Protein AF-A0A5C1PZ30-F1 (afdb_monomer)

Solvent-accessible surface area (backbone atoms only — not comparable to full-atom values): 11855 Å² total; per-residue (Å²): 129,77,49,37,36,38,40,33,43,52,90,61,61,60,51,83,56,42,56,66,44,62,78,68,74,43,37,36,39,36,39,36,55,48,88,58,87,77,77,60,66,62,48,50,66,40,42,57,82,41,48,92,37,37,46,80,45,73,46,84,64,89,54,101,58,46,67,59,52,53,52,53,50,51,50,53,56,46,42,73,76,37,70,68,29,38,40,35,37,30,41,81,65,69,83,50,53,66,55,36,53,57,34,45,77,68,66,34,48,53,47,75,29,69,38,69,86,68,39,70,89,72,45,74,82,72,80,79,82,71,87,82,86,87,84,84,86,85,90,83,86,86,85,85,79,87,78,79,81,82,77,82,75,79,78,69,68,39,81,46,64,40,90,88,77,66,51,74,42,81,42,55,65,79,65,42,79,46,7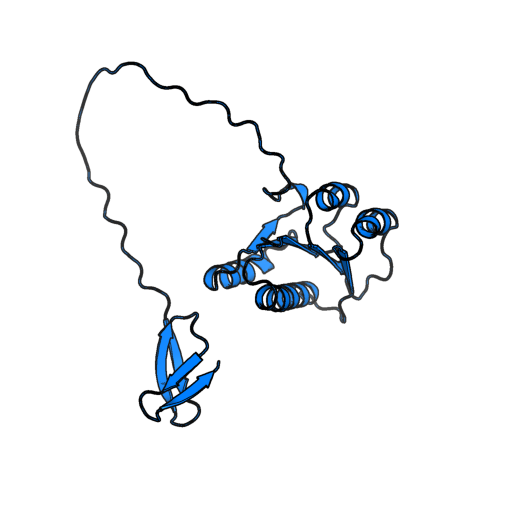1,37,87,87,77,69,46,75,51,75,110

Secondary structure (DSSP, 8-state):
---EEEEEEGGG--GGGTHHHHTTT-EEEEEEPTT-----HHHHHHHGGGGGGEEEEEPPS--TTHHHHHHHHHHHHHHHH-TT-EEEEE-S-GGGHHHHHHHHHTT-EEEEESSGGG-TTTS----------------------PPPPP--PPPPEEEEE-TTT--EEEEETT--EEE-TTT--EEE-

InterPro domains:
  IPR041494 PIN-like domain [PF18475] (4-112)

Mean predicted aligned error: 16.16 Å

Nearest PDB structures (foldseek):
  2yhu-assembly1_B  TM=5.534E-01  e=7.033E-03  Trypanosoma brucei
  5jdc-assembly1_C  TM=5.582E-01  e=2.736E-02  Trypanosoma brucei brucei
  2qq5-assembly1_A  TM=4.453E-01  e=1.259E-02  Homo sapiens
  1xvu-assembly1_A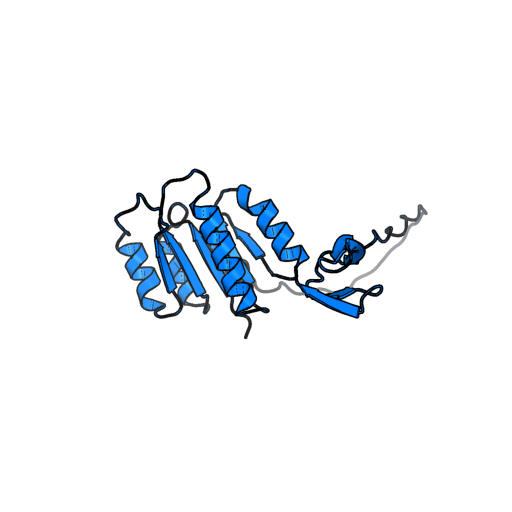  TM=4.884E-01  e=3.544E-02  Escherichia coli
  1ae1-assembly1_A  TM=5.272E-01  e=1.211E-01  Datura stramonium

Structure (mmCIF, N/CA/C/O backbone):
data_AF-A0A5C1PZ30-F1
#
_entry.id   AF-A0A5C1PZ30-F1
#
loop_
_atom_site.group_PDB
_atom_site.id
_atom_site.type_symbol
_atom_site.label_atom_id
_atom_site.label_alt_id
_atom_site.label_comp_id
_atom_site.label_asym_id
_atom_site.label_entity_id
_atom_site.label_seq_id
_atom_site.pdbx_PDB_ins_code
_atom_site.Cartn_x
_atom_site.Cartn_y
_atom_site.Cartn_z
_atom_site.occupancy
_atom_site.B_iso_or_equiv
_atom_site.auth_seq_id
_atom_site.auth_comp_id
_atom_site.auth_asym_id
_atom_site.auth_atom_id
_atom_site.pdbx_PDB_model_num
ATOM 1 N N . MET A 1 1 ? -13.846 -11.401 -9.654 1.00 44.88 1 MET A N 1
ATOM 2 C CA . MET A 1 1 ? -14.198 -10.335 -8.693 1.00 44.88 1 MET A CA 1
ATOM 3 C C . MET A 1 1 ? -13.055 -9.336 -8.701 1.00 44.88 1 MET A C 1
ATOM 5 O O . MET A 1 1 ? -11.913 -9.773 -8.659 1.00 44.88 1 MET A O 1
ATOM 9 N N . THR A 1 2 ? -13.332 -8.042 -8.838 1.00 53.44 2 THR A N 1
ATOM 10 C CA . THR A 1 2 ? -12.292 -7.003 -8.804 1.00 53.44 2 THR A CA 1
ATOM 11 C C . THR A 1 2 ? -11.901 -6.772 -7.349 1.00 53.44 2 THR A C 1
ATOM 13 O O . THR A 1 2 ? -12.653 -6.146 -6.607 1.00 53.44 2 THR A O 1
ATOM 16 N N . SER A 1 3 ? -10.780 -7.347 -6.919 1.00 79.00 3 SER A N 1
ATOM 17 C CA . SER A 1 3 ? -10.256 -7.150 -5.566 1.00 79.00 3 SER A CA 1
ATOM 18 C C . SER A 1 3 ? -9.545 -5.804 -5.505 1.00 79.00 3 SER A C 1
ATOM 20 O O . SER A 1 3 ? -8.574 -5.588 -6.225 1.00 79.00 3 SER A O 1
ATOM 22 N N . ASN A 1 4 ? -10.027 -4.886 -4.676 1.00 88.06 4 ASN A N 1
ATOM 23 C CA . ASN A 1 4 ? -9.356 -3.609 -4.472 1.00 88.06 4 ASN A CA 1
ATOM 24 C C . ASN A 1 4 ? -8.507 -3.691 -3.203 1.00 88.06 4 ASN A C 1
ATOM 26 O O . ASN A 1 4 ? -9.015 -4.052 -2.139 1.00 88.06 4 ASN A O 1
ATOM 30 N N . PHE A 1 5 ? -7.226 -3.350 -3.319 1.00 90.50 5 PHE A N 1
ATOM 31 C CA . PHE A 1 5 ? -6.284 -3.343 -2.209 1.00 90.50 5 PHE A CA 1
ATOM 32 C C . PHE A 1 5 ? -5.859 -1.921 -1.877 1.00 90.50 5 PHE A C 1
ATOM 34 O O . PHE A 1 5 ? -5.442 -1.163 -2.753 1.00 90.50 5 PHE A O 1
ATOM 41 N N . ILE A 1 6 ? -5.924 -1.576 -0.599 1.00 90.25 6 ILE A N 1
ATOM 42 C CA . ILE A 1 6 ? -5.458 -0.306 -0.065 1.00 90.25 6 ILE A CA 1
ATOM 43 C C . ILE A 1 6 ? -4.189 -0.586 0.736 1.00 90.25 6 ILE A C 1
ATOM 45 O O . ILE A 1 6 ? -4.216 -1.300 1.737 1.00 90.25 6 ILE A O 1
ATOM 49 N N . LEU A 1 7 ? -3.073 -0.036 0.268 1.00 91.69 7 LEU A N 1
ATOM 50 C CA . LEU A 1 7 ? -1.771 -0.120 0.913 1.00 91.69 7 LEU A CA 1
ATOM 51 C C . LEU A 1 7 ? -1.495 1.203 1.597 1.00 91.69 7 LEU A C 1
ATOM 53 O O . LEU A 1 7 ? -1.554 2.264 0.976 1.00 91.69 7 LEU A O 1
ATOM 57 N N . VAL A 1 8 ? -1.229 1.131 2.888 1.00 88.25 8 VAL A N 1
ATOM 58 C CA . VAL A 1 8 ? -1.336 2.292 3.748 1.00 88.25 8 VAL A CA 1
ATOM 59 C C . VAL A 1 8 ? -0.063 2.471 4.551 1.00 88.25 8 VAL A C 1
ATOM 61 O O . VAL A 1 8 ? 0.330 1.574 5.294 1.00 88.25 8 VAL A O 1
ATOM 64 N N . ASP A 1 9 ? 0.551 3.645 4.432 1.00 87.12 9 ASP A N 1
ATOM 65 C CA . ASP A 1 9 ? 1.597 4.071 5.354 1.00 87.12 9 ASP A CA 1
ATOM 66 C C . ASP A 1 9 ? 0.962 4.467 6.689 1.00 87.12 9 ASP A C 1
ATOM 68 O O . ASP A 1 9 ? 0.155 5.398 6.733 1.00 87.12 9 ASP A O 1
ATOM 72 N N . PHE A 1 10 ? 1.317 3.758 7.764 1.00 81.38 10 PHE A N 1
ATOM 73 C CA . PHE A 1 10 ? 0.784 3.976 9.106 1.00 81.38 10 PHE A CA 1
ATOM 74 C C . PHE A 1 10 ? 0.893 5.437 9.578 1.00 81.38 10 PHE A C 1
ATOM 76 O O . PHE A 1 10 ? -0.036 5.926 10.220 1.00 81.38 10 PHE A O 1
ATOM 83 N N . GLU A 1 11 ? 1.962 6.154 9.218 1.00 74.31 11 GLU A N 1
ATOM 84 C CA . GLU A 1 11 ? 2.165 7.561 9.611 1.00 74.31 11 GLU A CA 1
ATOM 85 C C . GLU A 1 11 ? 1.136 8.510 8.979 1.00 74.31 11 GLU A C 1
ATOM 87 O O . GLU A 1 11 ? 0.872 9.602 9.485 1.00 74.31 11 GLU A O 1
ATOM 92 N N . ASN A 1 12 ? 0.527 8.104 7.865 1.00 69.19 12 ASN A N 1
ATOM 93 C CA . ASN A 1 12 ? -0.351 8.958 7.080 1.00 69.19 12 ASN A CA 1
ATOM 94 C C . ASN A 1 12 ? -1.847 8.627 7.261 1.00 69.19 12 ASN A C 1
ATOM 96 O O . ASN A 1 12 ? -2.684 9.115 6.498 1.00 69.19 12 ASN A O 1
ATOM 100 N N . VAL A 1 13 ? -2.207 7.824 8.272 1.00 69.44 13 VAL A N 1
ATOM 101 C CA . VAL A 1 13 ? -3.593 7.384 8.529 1.00 69.44 13 VAL A CA 1
ATOM 102 C C . VAL A 1 13 ? -4.195 8.048 9.743 1.00 69.44 13 VAL A C 1
ATOM 104 O O . VAL A 1 13 ? -3.622 8.040 10.829 1.00 69.44 13 VAL A O 1
ATOM 107 N N . GLN A 1 14 ? -5.43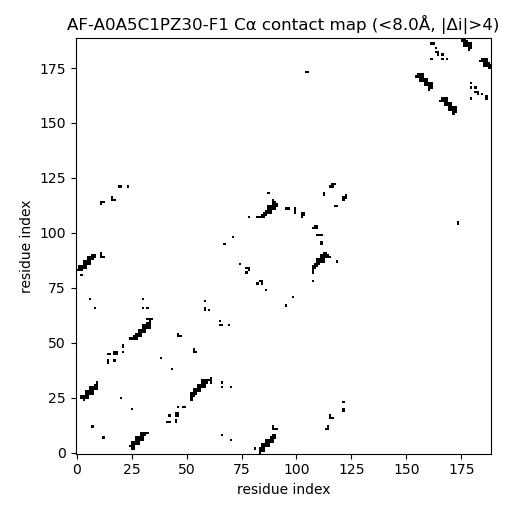6 8.500 9.587 1.00 68.62 14 GLN A N 1
ATOM 108 C CA . GLN A 1 14 ? -6.291 8.843 10.714 1.00 68.62 14 GLN A CA 1
ATOM 109 C C . GLN A 1 14 ? -7.303 7.714 10.981 1.00 68.62 14 GLN A C 1
ATOM 111 O O . GLN A 1 14 ? -7.925 7.230 10.030 1.00 68.62 14 GLN A O 1
ATOM 116 N N . PRO A 1 15 ? -7.523 7.311 12.248 1.00 65.00 15 PRO A N 1
ATOM 117 C CA . PRO A 1 15 ? -8.390 6.179 12.592 1.00 65.00 15 PRO A CA 1
ATOM 118 C C . PRO A 1 15 ? -9.821 6.280 12.043 1.00 65.00 15 PRO A C 1
ATOM 120 O O . PRO A 1 15 ? -10.373 5.291 11.566 1.00 65.00 15 PRO A O 1
ATOM 123 N N . GLY A 1 16 ? -10.401 7.486 12.020 1.00 63.78 16 GLY A N 1
ATOM 124 C CA . GLY A 1 16 ? -11.769 7.712 11.537 1.00 63.78 16 GLY A CA 1
ATOM 125 C C . GLY A 1 16 ? -11.990 7.394 10.052 1.00 63.78 16 GLY A C 1
ATOM 126 O O . GLY A 1 16 ? -13.128 7.228 9.625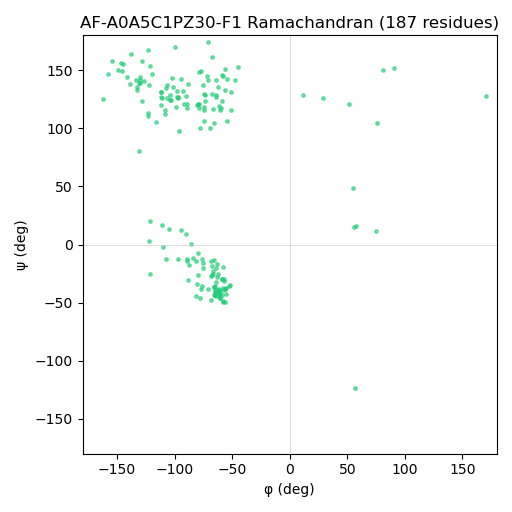 1.00 63.78 16 GLY A O 1
ATOM 127 N N . MET A 1 17 ? -10.923 7.273 9.258 1.00 65.69 17 MET A N 1
ATOM 128 C CA . MET A 1 17 ? -11.015 7.033 7.814 1.00 65.69 17 MET A CA 1
ATOM 129 C C . MET A 1 17 ? -11.105 5.547 7.444 1.00 65.69 17 MET A C 1
ATOM 131 O O . MET A 1 17 ? -11.532 5.220 6.339 1.00 65.69 17 MET A O 1
ATOM 135 N N . LEU A 1 18 ? -10.734 4.641 8.354 1.00 69.06 18 LEU A N 1
ATOM 136 C CA . LEU A 1 18 ? -10.756 3.196 8.103 1.00 69.06 18 LEU A CA 1
ATOM 137 C C . LEU A 1 18 ? -12.153 2.586 8.233 1.00 69.06 18 LEU A C 1
ATOM 139 O O . LEU A 1 18 ? -12.458 1.612 7.548 1.00 69.06 18 LEU A O 1
ATOM 143 N N . ALA A 1 19 ? -13.034 3.200 9.027 1.00 67.38 19 ALA A N 1
ATOM 144 C CA . ALA A 1 19 ? -14.422 2.761 9.170 1.00 67.38 19 ALA A CA 1
ATOM 145 C C . ALA A 1 19 ? -15.174 2.744 7.824 1.00 67.38 19 ALA A C 1
ATOM 147 O O . ALA A 1 19 ? -15.943 1.823 7.549 1.00 67.38 19 ALA A O 1
ATOM 148 N N . SER A 1 20 ? -14.902 3.718 6.949 1.00 67.81 20 SER A N 1
ATOM 149 C CA . SER A 1 20 ? -15.496 3.798 5.607 1.00 67.81 20 SER A CA 1
ATOM 150 C C . SER A 1 20 ? -15.013 2.685 4.672 1.00 67.81 20 SER A C 1
ATOM 152 O O . SER A 1 20 ? -15.724 2.295 3.750 1.00 67.81 20 SER A O 1
ATOM 154 N N . VAL A 1 21 ? -13.811 2.154 4.905 1.00 70.06 21 VAL A N 1
ATOM 155 C CA . VAL A 1 21 ? -13.195 1.114 4.070 1.00 70.06 21 VAL A CA 1
ATOM 156 C C . VAL A 1 21 ? -13.799 -0.258 4.347 1.00 70.06 21 VAL A C 1
ATOM 158 O O . VAL A 1 21 ? -14.046 -1.025 3.413 1.00 70.06 21 VAL A O 1
ATOM 161 N N . ALA A 1 22 ? -14.096 -0.542 5.618 1.00 64.31 22 ALA A N 1
ATOM 162 C CA . ALA A 1 22 ? -14.687 -1.805 6.051 1.00 64.31 22 ALA A CA 1
ATOM 163 C C . ALA A 1 22 ? -16.023 -2.108 5.343 1.00 64.31 22 ALA A C 1
ATOM 165 O O . ALA A 1 22 ? -16.341 -3.262 5.068 1.00 64.31 22 ALA A O 1
ATOM 166 N N . GLN A 1 23 ? -16.791 -1.075 4.984 1.00 61.56 23 GLN A N 1
ATOM 167 C CA . GLN A 1 23 ? -18.100 -1.233 4.343 1.00 61.56 23 GLN A CA 1
ATOM 168 C C . GLN A 1 23 ? -18.024 -1.633 2.862 1.00 61.56 23 GLN A C 1
ATOM 170 O O . GLN A 1 23 ? -18.995 -2.158 2.319 1.00 61.56 23 GLN A O 1
ATOM 175 N N . ALA A 1 24 ? -16.888 -1.412 2.198 1.00 63.09 24 ALA A N 1
ATOM 176 C CA . ALA A 1 24 ? -16.791 -1.513 0.745 1.00 63.09 24 ALA A CA 1
ATOM 177 C C . ALA A 1 24 ? -15.948 -2.704 0.236 1.00 63.09 24 ALA A C 1
ATOM 179 O O . ALA A 1 24 ? -15.605 -2.752 -0.944 1.00 63.09 24 ALA A O 1
ATOM 180 N N . LYS A 1 25 ? -15.683 -3.703 1.098 1.00 70.88 25 LYS A N 1
ATOM 181 C CA . LYS A 1 25 ? -14.974 -4.962 0.766 1.00 70.88 25 LYS A CA 1
ATOM 182 C C . LYS A 1 25 ? -13.596 -4.739 0.123 1.00 70.88 25 LYS A C 1
ATOM 184 O O . LYS A 1 25 ? -13.272 -5.318 -0.915 1.00 70.88 25 LYS A O 1
ATOM 189 N N . PHE A 1 26 ? -12.793 -3.878 0.737 1.00 82.19 26 PHE A N 1
ATOM 190 C CA . PHE A 1 26 ? -11.400 -3.655 0.356 1.00 82.19 26 PHE A CA 1
ATOM 191 C C . PHE A 1 26 ? -10.463 -4.519 1.197 1.00 82.19 26 PHE A C 1
ATOM 193 O O . PHE A 1 26 ? -10.662 -4.640 2.403 1.00 82.19 26 PHE A O 1
ATOM 200 N N . GLY A 1 27 ? -9.402 -5.034 0.574 1.00 87.50 27 GLY A N 1
ATOM 201 C CA . GLY A 1 27 ? -8.262 -5.582 1.303 1.00 87.50 27 GLY A CA 1
ATOM 202 C C . GLY A 1 27 ? -7.363 -4.446 1.789 1.00 87.50 27 GLY A C 1
ATOM 203 O O . GLY A 1 27 ? -6.867 -3.676 0.971 1.00 87.50 27 GLY A O 1
ATOM 204 N N . VAL A 1 28 ? -7.136 -4.314 3.091 1.00 88.69 28 VAL A N 1
ATOM 205 C CA . VAL A 1 28 ? -6.338 -3.235 3.685 1.00 88.69 28 VAL A CA 1
ATOM 206 C C . VAL A 1 28 ? -5.053 -3.790 4.267 1.00 88.69 28 VAL A C 1
ATOM 208 O O . VAL A 1 28 ? -5.064 -4.699 5.092 1.00 88.69 28 VAL A O 1
ATOM 211 N N . ILE A 1 29 ? -3.930 -3.210 3.865 1.00 91.12 29 ILE A N 1
ATOM 212 C CA . ILE A 1 29 ? -2.617 -3.573 4.384 1.00 91.12 29 ILE A CA 1
ATOM 213 C C . ILE A 1 29 ? -1.976 -2.318 4.950 1.00 91.12 29 ILE A C 1
ATOM 215 O O . ILE A 1 29 ? -1.656 -1.385 4.212 1.00 91.12 29 ILE A O 1
ATOM 219 N N . VAL A 1 30 ? -1.799 -2.302 6.269 1.00 90.38 30 VAL A N 1
ATOM 220 C CA . VAL A 1 30 ? -1.170 -1.195 6.988 1.00 90.38 30 VAL A CA 1
ATOM 221 C C . VAL A 1 30 ? 0.286 -1.535 7.263 1.00 90.38 30 VAL A C 1
ATOM 223 O O . VAL A 1 30 ? 0.591 -2.496 7.973 1.00 90.38 30 VAL A O 1
ATOM 226 N N . PHE A 1 31 ? 1.186 -0.730 6.707 1.00 91.31 31 PHE A N 1
ATOM 227 C CA . PHE A 1 31 ? 2.626 -0.868 6.869 1.00 91.31 31 PHE A CA 1
ATOM 228 C C . PHE A 1 31 ? 3.084 -0.089 8.092 1.00 91.31 31 PHE A C 1
ATOM 230 O O . PHE A 1 31 ? 2.952 1.129 8.150 1.00 91.31 31 PHE A O 1
ATOM 237 N N . VAL A 1 32 ? 3.632 -0.803 9.071 1.00 89.56 32 VAL A N 1
ATOM 238 C CA . VAL A 1 32 ? 4.105 -0.249 10.341 1.00 89.56 32 VAL A CA 1
ATOM 239 C C . VAL A 1 32 ? 5.628 -0.179 10.308 1.00 89.56 32 VAL A C 1
ATOM 241 O O . VAL A 1 32 ? 6.288 -1.197 10.089 1.00 89.56 32 VAL A O 1
ATOM 244 N N . GLY A 1 33 ? 6.188 1.012 10.536 1.00 87.50 33 GLY A N 1
ATOM 245 C CA . GLY A 1 33 ? 7.635 1.244 10.560 1.00 87.50 33 GLY A CA 1
ATOM 246 C C . GLY A 1 33 ? 8.376 0.359 11.573 1.00 87.50 33 GLY A C 1
ATOM 247 O O . GLY A 1 33 ? 7.828 -0.007 12.614 1.00 87.50 33 GLY A O 1
ATOM 248 N N . ALA A 1 34 ? 9.647 0.036 11.315 1.00 85.56 34 ALA A N 1
ATOM 249 C CA . ALA A 1 34 ? 10.419 -0.858 12.188 1.00 85.56 34 ALA A CA 1
ATOM 250 C C . ALA A 1 34 ? 10.589 -0.295 13.613 1.00 85.56 34 ALA A C 1
ATOM 252 O O . ALA A 1 34 ? 10.444 -1.033 14.594 1.00 85.56 34 ALA A O 1
ATOM 253 N N . SER A 1 35 ? 10.816 1.019 13.723 1.00 82.75 35 SER A N 1
ATOM 254 C CA . SER A 1 35 ? 10.876 1.752 14.998 1.00 82.75 35 SER A CA 1
ATOM 255 C C . SER A 1 35 ? 9.535 1.825 15.731 1.00 82.75 35 SER A C 1
ATOM 257 O O . SER A 1 35 ? 9.511 2.067 16.938 1.00 82.75 35 SER A O 1
ATOM 259 N N . GLN A 1 36 ? 8.416 1.596 15.038 1.00 82.44 36 GLN A N 1
ATOM 260 C CA . GLN A 1 36 ? 7.098 1.691 15.642 1.00 82.44 36 GLN A CA 1
ATOM 261 C C . GLN A 1 36 ? 6.783 0.414 16.429 1.00 82.44 36 GLN A C 1
ATOM 263 O O . GLN A 1 36 ? 6.773 -0.712 15.919 1.00 82.44 36 GLN A O 1
ATOM 268 N N . THR A 1 37 ? 6.556 0.589 17.728 1.00 81.62 37 THR A N 1
ATOM 269 C CA . THR A 1 37 ? 6.310 -0.509 18.679 1.00 81.62 37 THR A CA 1
ATOM 270 C C . THR A 1 37 ? 4.861 -0.587 19.137 1.00 81.62 37 THR A C 1
ATOM 272 O O . THR A 1 37 ? 4.468 -1.587 19.733 1.00 81.62 37 THR A O 1
ATOM 275 N N . LYS A 1 38 ? 4.061 0.447 18.860 1.00 84.75 38 LYS A N 1
ATOM 276 C CA . LYS A 1 38 ? 2.682 0.571 19.332 1.00 84.75 38 LYS A CA 1
ATOM 277 C C . LYS A 1 38 ? 1.753 0.934 18.183 1.00 84.75 38 LYS A C 1
ATOM 279 O O . LYS A 1 38 ? 2.071 1.792 17.364 1.00 84.75 38 LYS A O 1
ATOM 284 N N . VAL A 1 39 ? 0.581 0.314 18.177 1.00 85.12 39 VAL A N 1
ATOM 285 C CA . VAL A 1 39 ? -0.541 0.678 17.313 1.00 85.12 39 VAL A CA 1
ATOM 286 C C . VAL A 1 39 ? -1.626 1.271 18.219 1.00 85.12 39 VAL A C 1
ATOM 288 O O . VAL A 1 39 ? -1.968 0.639 19.220 1.00 85.12 39 VAL A O 1
ATOM 291 N N . PRO A 1 40 ? -2.136 2.485 17.940 1.00 84.94 40 PRO A N 1
ATOM 292 C CA . PRO A 1 40 ? -3.231 3.082 18.689 1.00 84.94 40 PRO A CA 1
ATOM 293 C C . PRO A 1 40 ? -4.447 2.162 18.726 1.00 84.94 40 PRO A C 1
ATOM 295 O O . PRO A 1 40 ? -4.780 1.529 17.724 1.00 84.94 40 PRO A O 1
ATOM 298 N N . PHE A 1 41 ? -5.141 2.135 19.862 1.00 84.06 41 PHE A N 1
ATOM 299 C CA . PHE A 1 41 ? -6.338 1.313 20.029 1.00 84.06 41 PHE A CA 1
ATOM 300 C C . PHE A 1 41 ? -7.393 1.605 18.956 1.00 84.06 41 PHE A C 1
ATOM 302 O O . PHE A 1 41 ? -7.915 0.674 18.362 1.00 84.06 41 PHE A O 1
ATOM 309 N N . GLU A 1 42 ? -7.622 2.879 18.630 1.00 82.38 42 GLU A N 1
ATOM 310 C CA . GLU A 1 42 ? -8.569 3.299 17.586 1.00 82.38 42 GLU A CA 1
ATOM 311 C C . GLU A 1 42 ? -8.275 2.661 16.216 1.00 82.38 42 GLU A C 1
ATOM 313 O O . GLU A 1 42 ? -9.182 2.261 15.493 1.00 82.38 42 GLU A O 1
ATOM 318 N N . MET A 1 43 ? -6.992 2.512 15.870 1.00 81.75 43 MET A N 1
ATOM 319 C CA . MET A 1 43 ? -6.553 1.863 14.631 1.00 81.75 43 MET A CA 1
ATOM 320 C C . MET A 1 43 ? -6.864 0.362 14.660 1.00 81.75 43 MET A C 1
ATOM 322 O O . MET A 1 43 ? -7.440 -0.187 13.721 1.00 81.75 43 MET A O 1
ATOM 326 N N . ALA A 1 44 ? -6.520 -0.294 15.772 1.00 84.56 44 ALA A N 1
ATOM 327 C CA . ALA A 1 44 ? -6.813 -1.706 15.992 1.00 84.56 44 ALA A CA 1
ATOM 328 C C . ALA A 1 44 ? -8.320 -1.979 15.957 1.00 84.56 44 ALA A C 1
ATOM 330 O O . ALA A 1 44 ? -8.753 -2.879 15.242 1.00 84.56 44 ALA A O 1
ATOM 331 N N . ALA A 1 45 ? -9.112 -1.157 16.643 1.00 84.88 45 ALA A N 1
ATOM 332 C CA . ALA A 1 45 ? -10.562 -1.254 16.699 1.00 84.88 45 ALA A CA 1
ATOM 333 C C . ALA A 1 45 ? -11.225 -1.035 15.329 1.00 84.88 45 ALA A C 1
ATOM 335 O O . ALA A 1 45 ? -12.246 -1.658 15.052 1.00 84.88 45 ALA A O 1
ATOM 336 N N . ALA A 1 46 ? -10.645 -0.204 14.455 1.00 81.25 46 ALA A N 1
ATOM 337 C CA . ALA A 1 46 ? -11.160 0.010 13.104 1.00 81.25 46 ALA A CA 1
ATOM 338 C C . ALA A 1 46 ? -10.846 -1.152 12.141 1.00 81.25 46 ALA A C 1
ATOM 340 O O . ALA A 1 46 ? -11.670 -1.477 11.288 1.00 81.25 46 ALA A O 1
ATOM 341 N N . LEU A 1 47 ? -9.674 -1.786 12.269 1.00 82.94 47 LEU A N 1
ATOM 342 C CA . LEU A 1 47 ? -9.230 -2.868 11.373 1.00 82.94 47 LEU A CA 1
ATOM 343 C C . LEU A 1 47 ? -9.680 -4.259 11.829 1.00 82.94 47 LEU A C 1
ATOM 345 O O . LEU A 1 47 ? -9.921 -5.126 10.995 1.00 82.94 47 LEU A O 1
ATOM 349 N N . GLN A 1 48 ? -9.832 -4.487 13.134 1.00 85.56 48 GLN A N 1
ATOM 350 C CA . GLN A 1 48 ? -10.215 -5.790 13.684 1.00 85.56 48 GLN A CA 1
ATOM 351 C C . GLN A 1 48 ? -11.559 -6.329 13.143 1.00 85.56 48 GLN A C 1
ATOM 353 O O . GLN A 1 48 ? -11.616 -7.523 12.837 1.00 85.56 48 GLN A O 1
ATOM 358 N N . PRO A 1 49 ? -12.616 -5.512 12.938 1.00 83.62 49 PRO A N 1
ATOM 359 C CA . PRO A 1 49 ? -13.868 -5.969 12.333 1.00 83.62 49 PRO A CA 1
ATOM 360 C C . PRO A 1 49 ? -13.732 -6.442 10.880 1.00 83.62 49 PRO A C 1
ATOM 362 O O . PRO A 1 49 ? -14.593 -7.176 10.406 1.00 83.62 49 PRO A O 1
ATOM 365 N N . MET A 1 50 ? -12.671 -6.039 10.170 1.00 79.81 50 MET A N 1
ATOM 366 C CA . MET A 1 50 ? -12.424 -6.445 8.781 1.00 79.81 50 MET A CA 1
ATOM 367 C C . MET A 1 50 ? -11.885 -7.880 8.667 1.00 79.81 50 MET A C 1
ATOM 369 O O . MET A 1 50 ? -11.854 -8.445 7.576 1.00 79.81 50 MET A O 1
ATOM 373 N N . GLY A 1 51 ? -11.472 -8.497 9.779 1.00 83.81 51 GLY A N 1
ATOM 374 C CA . GLY A 1 51 ? -11.036 -9.891 9.807 1.00 83.81 51 GLY A CA 1
ATOM 375 C C . GLY A 1 51 ? -9.893 -10.172 8.829 1.00 83.81 51 GLY A C 1
ATOM 376 O O . GLY A 1 51 ? -8.845 -9.537 8.891 1.00 83.81 51 GLY A O 1
ATOM 377 N N . SER A 1 52 ? -10.093 -11.130 7.920 1.00 83.19 52 SER A N 1
ATOM 378 C CA . SER A 1 52 ? -9.093 -11.529 6.917 1.00 83.19 52 SER A CA 1
ATOM 379 C C . SER A 1 52 ? -8.817 -10.475 5.845 1.00 83.19 52 SER A C 1
ATOM 381 O O . SER A 1 52 ? -7.830 -10.598 5.121 1.00 83.19 52 SER A O 1
ATOM 383 N N . ASP A 1 53 ? -9.673 -9.460 5.735 1.00 83.81 53 ASP A N 1
ATOM 384 C CA . ASP A 1 53 ? -9.534 -8.393 4.747 1.00 83.81 53 ASP A CA 1
ATOM 385 C C . ASP A 1 53 ? -8.624 -7.261 5.248 1.00 83.81 53 ASP A C 1
ATOM 387 O O . ASP A 1 53 ? -8.386 -6.304 4.519 1.00 83.81 53 ASP A O 1
ATOM 391 N N . ALA A 1 54 ? -8.077 -7.358 6.464 1.00 87.19 54 ALA A N 1
ATOM 392 C CA . ALA A 1 54 ? -7.125 -6.399 7.011 1.00 87.19 54 ALA A CA 1
ATOM 393 C C . ALA A 1 54 ? -5.872 -7.078 7.577 1.00 87.19 54 ALA A C 1
ATOM 395 O O . ALA A 1 54 ? -5.949 -8.088 8.273 1.00 87.19 54 ALA A O 1
ATOM 396 N N . ALA A 1 55 ? -4.705 -6.481 7.333 1.00 88.56 55 ALA A N 1
ATOM 397 C CA . ALA A 1 55 ? -3.438 -6.958 7.874 1.00 88.56 55 ALA A CA 1
ATOM 398 C C . ALA A 1 55 ? -2.516 -5.812 8.303 1.00 88.56 55 ALA A C 1
ATOM 400 O O . ALA A 1 55 ? -2.415 -4.781 7.635 1.00 88.56 55 ALA A O 1
ATOM 401 N N . TYR A 1 56 ? -1.782 -6.043 9.392 1.00 89.94 56 TYR A N 1
ATOM 402 C CA . TYR A 1 56 ? -0.633 -5.230 9.776 1.00 89.94 56 TYR A CA 1
ATOM 403 C C . TYR A 1 56 ? 0.648 -5.895 9.293 1.00 89.94 56 TYR A C 1
ATOM 405 O O . TYR A 1 56 ? 0.914 -7.055 9.610 1.00 89.94 56 TYR A O 1
ATOM 413 N N . VAL A 1 57 ? 1.468 -5.142 8.572 1.00 90.56 57 VAL A N 1
ATOM 414 C CA . VAL A 1 57 ? 2.783 -5.585 8.117 1.00 90.56 57 VAL A CA 1
ATOM 415 C C . VAL A 1 57 ? 3.824 -4.702 8.777 1.00 90.56 57 VAL A C 1
ATOM 417 O O . VAL A 1 57 ? 4.005 -3.545 8.404 1.00 90.56 57 VAL A O 1
ATOM 420 N N . LYS A 1 58 ? 4.517 -5.245 9.779 1.00 89.88 58 LYS A N 1
ATOM 421 C CA . LYS A 1 58 ? 5.663 -4.563 10.376 1.00 89.88 58 LYS A CA 1
ATOM 422 C C . LYS A 1 58 ? 6.884 -4.756 9.484 1.00 89.88 58 LYS A C 1
ATOM 424 O O . LYS A 1 58 ? 7.289 -5.889 9.236 1.00 89.88 58 LYS A O 1
ATOM 429 N N . ILE A 1 59 ? 7.466 -3.658 9.015 1.00 89.50 59 ILE A N 1
ATOM 430 C CA . ILE A 1 59 ? 8.677 -3.710 8.193 1.00 89.50 59 ILE A CA 1
ATOM 431 C C . ILE A 1 59 ? 9.905 -3.969 9.071 1.00 89.50 59 ILE A C 1
ATOM 433 O O . ILE A 1 59 ? 9.958 -3.559 10.234 1.00 89.50 59 ILE A O 1
ATOM 437 N N . SER A 1 60 ? 10.908 -4.640 8.508 1.00 82.88 60 SER A N 1
ATOM 438 C CA . SER A 1 60 ? 12.208 -4.837 9.151 1.00 82.88 60 SER A CA 1
ATOM 439 C C . SER A 1 60 ? 13.219 -3.807 8.649 1.00 82.88 60 SER A C 1
ATOM 441 O O . SER A 1 60 ? 13.388 -3.648 7.441 1.00 82.88 60 SER A O 1
ATOM 443 N N . GLY A 1 61 ? 13.933 -3.164 9.573 1.00 80.69 61 GLY A N 1
ATOM 444 C CA . GLY A 1 61 ? 14.993 -2.204 9.260 1.00 80.69 61 GLY A CA 1
ATOM 445 C C . GLY A 1 61 ? 14.515 -0.756 9.131 1.00 80.69 61 GLY A C 1
ATOM 446 O O . GLY A 1 61 ? 13.372 -0.472 8.783 1.00 80.69 61 GLY A O 1
ATOM 447 N N . ASN A 1 62 ? 15.429 0.167 9.431 1.00 75.75 62 ASN A N 1
ATOM 448 C CA . ASN A 1 62 ? 15.215 1.605 9.325 1.00 75.75 62 ASN A CA 1
ATOM 449 C C . ASN A 1 62 ? 16.018 2.128 8.135 1.00 75.75 62 ASN A C 1
ATOM 451 O O . ASN A 1 62 ? 17.246 2.120 8.155 1.00 75.75 62 ASN A O 1
ATOM 455 N N . GLY A 1 63 ? 15.324 2.571 7.095 1.00 80.56 63 GLY A N 1
ATOM 456 C CA . GLY A 1 63 ? 15.929 3.171 5.914 1.00 80.56 63 GLY A CA 1
ATOM 457 C C . GLY A 1 63 ? 14.983 4.201 5.322 1.00 80.56 63 GLY A C 1
ATOM 458 O O . GLY A 1 63 ? 13.769 4.049 5.440 1.00 80.56 63 GLY A O 1
ATOM 459 N N . LYS A 1 64 ? 15.542 5.235 4.684 1.00 78.88 64 LYS A N 1
ATOM 460 C CA . LYS A 1 64 ? 14.788 6.393 4.173 1.00 78.88 64 LYS A CA 1
ATOM 461 C C . LYS A 1 64 ? 13.590 6.000 3.292 1.00 78.88 64 LYS A C 1
ATOM 463 O O . LYS A 1 64 ? 12.556 6.636 3.401 1.00 78.88 64 LYS A O 1
ATOM 468 N N . ASN A 1 65 ? 13.727 4.920 2.517 1.00 84.50 65 ASN A N 1
ATOM 469 C CA . ASN A 1 65 ? 12.695 4.406 1.606 1.00 84.50 65 ASN A CA 1
ATOM 470 C C . ASN A 1 65 ? 12.308 2.950 1.938 1.00 84.50 65 ASN A C 1
ATOM 472 O O . ASN A 1 65 ? 11.847 2.199 1.079 1.00 84.50 65 ASN A O 1
ATOM 476 N N . ALA A 1 66 ? 12.586 2.485 3.164 1.00 85.69 66 ALA A N 1
ATOM 477 C CA . ALA A 1 66 ? 12.368 1.083 3.523 1.00 85.69 66 ALA A CA 1
ATOM 478 C C . ALA A 1 66 ? 10.888 0.697 3.389 1.00 85.69 66 ALA A C 1
ATOM 480 O O . ALA A 1 66 ? 10.580 -0.379 2.880 1.00 85.69 66 ALA A O 1
ATOM 481 N N . LEU A 1 67 ? 9.981 1.586 3.798 1.00 87.12 67 LEU A N 1
ATOM 482 C CA . LEU A 1 67 ? 8.539 1.379 3.699 1.00 87.12 67 LEU A CA 1
ATOM 483 C C . LEU A 1 67 ? 8.083 1.291 2.233 1.00 87.12 67 LEU A C 1
ATOM 485 O O . LEU A 1 67 ? 7.353 0.364 1.878 1.00 87.12 67 LEU A O 1
ATOM 489 N N . ASP A 1 68 ? 8.600 2.162 1.367 1.00 88.94 68 ASP A N 1
ATOM 490 C CA . ASP A 1 68 ? 8.252 2.202 -0.057 1.00 88.94 68 ASP A CA 1
ATOM 491 C C . ASP A 1 68 ? 8.604 0.896 -0.772 1.00 88.94 68 ASP A C 1
ATOM 493 O O . ASP A 1 68 ? 7.801 0.366 -1.543 1.00 88.94 68 ASP A O 1
ATOM 497 N N . PHE A 1 69 ? 9.779 0.327 -0.479 1.00 90.56 69 PHE A N 1
ATOM 498 C CA . PHE A 1 69 ? 10.189 -0.957 -1.049 1.00 90.56 69 PHE A CA 1
ATOM 499 C C . PHE A 1 69 ? 9.309 -2.116 -0.578 1.00 90.56 69 PHE A C 1
ATOM 501 O O . PHE A 1 69 ? 8.998 -3.006 -1.371 1.00 90.56 69 PHE A O 1
ATOM 508 N N . HIS A 1 70 ? 8.864 -2.099 0.682 1.00 91.50 70 HIS A N 1
ATOM 509 C CA . HIS A 1 70 ? 7.919 -3.101 1.173 1.00 91.50 70 HIS A CA 1
ATOM 510 C C . HIS A 1 70 ? 6.563 -2.963 0.471 1.00 91.50 70 HIS A C 1
ATOM 512 O O . HIS A 1 70 ? 6.013 -3.969 0.025 1.00 91.50 70 HIS A O 1
ATOM 518 N N . ILE A 1 71 ? 6.052 -1.740 0.299 1.00 91.56 71 ILE A N 1
ATOM 519 C CA . ILE A 1 71 ? 4.820 -1.483 -0.462 1.00 91.56 71 ILE A CA 1
ATOM 520 C C . ILE A 1 71 ? 4.959 -1.998 -1.899 1.00 91.56 71 ILE A C 1
ATOM 522 O O . ILE A 1 71 ? 4.104 -2.753 -2.364 1.00 91.56 71 ILE A O 1
ATOM 526 N N . ALA A 1 72 ? 6.046 -1.653 -2.594 1.00 93.00 72 ALA A N 1
ATOM 527 C CA . ALA A 1 72 ? 6.290 -2.092 -3.966 1.00 93.00 72 ALA A CA 1
ATOM 528 C C . ALA A 1 72 ? 6.335 -3.625 -4.084 1.00 93.00 72 ALA A C 1
ATOM 530 O O . ALA A 1 72 ? 5.709 -4.198 -4.979 1.00 93.00 72 ALA A O 1
ATOM 531 N N . PHE A 1 73 ? 7.018 -4.295 -3.151 1.00 93.75 73 PHE A N 1
ATOM 532 C CA . PHE A 1 73 ? 7.078 -5.755 -3.088 1.00 93.75 73 PHE A CA 1
ATOM 533 C C . PHE A 1 73 ? 5.689 -6.380 -2.910 1.00 93.75 73 PHE A C 1
ATOM 535 O O . PHE A 1 73 ? 5.329 -7.315 -3.629 1.00 93.75 73 PHE A O 1
ATOM 542 N N . TRP A 1 74 ? 4.885 -5.845 -1.988 1.00 93.44 74 TRP A N 1
ATOM 543 C CA . TRP A 1 74 ? 3.533 -6.341 -1.737 1.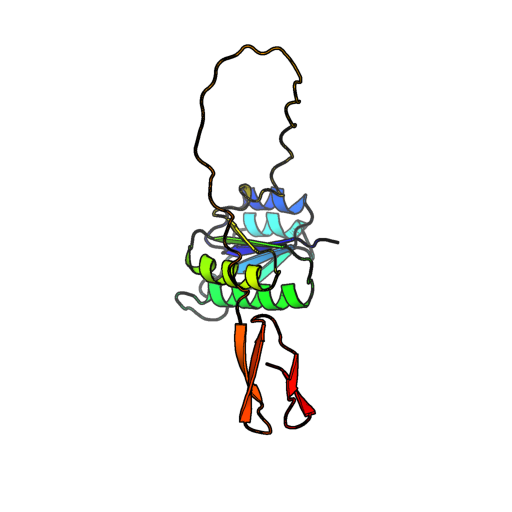00 93.44 74 TRP A CA 1
ATOM 544 C C . TRP A 1 74 ? 2.602 -6.135 -2.928 1.00 93.44 74 TRP A C 1
ATOM 546 O O . TRP A 1 74 ? 1.847 -7.045 -3.263 1.00 93.44 74 TRP A O 1
ATOM 556 N N . ILE A 1 75 ? 2.684 -4.995 -3.620 1.00 93.50 75 ILE A N 1
ATOM 557 C CA . ILE A 1 75 ? 1.929 -4.780 -4.863 1.00 93.50 75 ILE A CA 1
ATOM 558 C C . ILE A 1 75 ? 2.342 -5.808 -5.918 1.00 93.50 75 ILE A C 1
ATOM 560 O O . ILE A 1 75 ? 1.483 -6.417 -6.553 1.00 93.50 75 ILE A O 1
ATOM 564 N N . GLY A 1 76 ? 3.644 -6.056 -6.082 1.00 92.81 76 GLY A N 1
ATOM 565 C CA . GLY A 1 76 ? 4.154 -7.100 -6.973 1.00 92.81 76 GLY A CA 1
ATOM 566 C C . GLY A 1 76 ? 3.581 -8.484 -6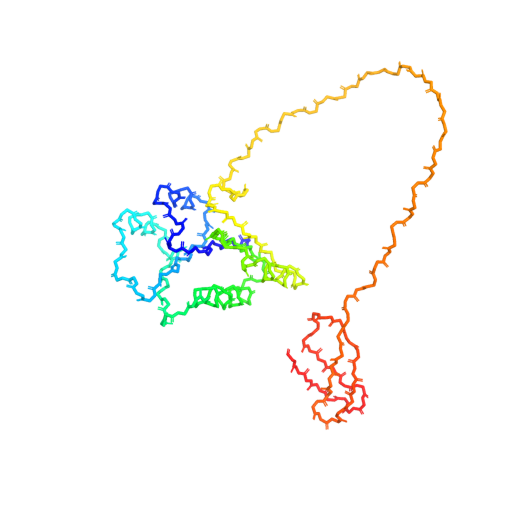.650 1.00 92.81 76 GLY A C 1
ATOM 567 O O . GLY A 1 76 ? 3.039 -9.158 -7.524 1.00 92.81 76 GLY A O 1
ATOM 568 N N . GLN A 1 77 ? 3.614 -8.892 -5.382 1.00 93.75 77 GLN A N 1
ATOM 569 C CA . GLN A 1 77 ? 3.078 -10.186 -4.956 1.00 93.75 77 GLN A CA 1
ATOM 570 C C . GLN A 1 77 ? 1.554 -10.286 -5.144 1.00 93.75 77 GLN A C 1
ATOM 572 O O . GLN A 1 77 ? 1.048 -11.302 -5.626 1.00 93.75 77 GLN A O 1
ATOM 577 N N . LEU A 1 78 ? 0.809 -9.236 -4.788 1.00 91.38 78 LEU A N 1
ATOM 578 C CA . LEU A 1 78 ? -0.646 -9.217 -4.917 1.00 91.38 78 LEU A CA 1
ATOM 579 C C . LEU A 1 78 ? -1.094 -9.145 -6.372 1.00 91.38 78 LEU A C 1
ATOM 581 O O . LEU A 1 78 ? -2.063 -9.806 -6.719 1.00 91.38 78 LEU A O 1
ATOM 585 N N . SER A 1 79 ? -0.399 -8.393 -7.225 1.00 91.62 79 SER A N 1
ATOM 586 C CA . SER A 1 79 ? -0.711 -8.312 -8.659 1.00 91.62 79 SER A CA 1
ATOM 587 C C . SER A 1 79 ? -0.490 -9.646 -9.368 1.00 91.62 79 SER A C 1
ATOM 589 O O . SER A 1 79 ? -1.299 -10.026 -10.210 1.00 91.62 79 SER A O 1
ATOM 591 N N . ALA A 1 80 ? 0.530 -10.413 -8.969 1.00 90.56 80 ALA A N 1
ATOM 592 C CA . ALA A 1 80 ? 0.728 -11.770 -9.471 1.00 90.56 80 ALA A CA 1
ATOM 593 C C . ALA A 1 80 ? -0.401 -12.723 -9.037 1.00 90.56 80 ALA A C 1
ATOM 595 O O . ALA A 1 80 ? -0.812 -13.593 -9.802 1.00 90.56 80 ALA A O 1
ATOM 596 N N . ARG A 1 81 ? -0.922 -12.559 -7.813 1.00 90.00 81 ARG A N 1
ATOM 597 C CA . ARG A 1 81 ? -2.005 -13.398 -7.272 1.00 90.00 81 ARG A CA 1
ATOM 598 C C . ARG A 1 81 ? -3.394 -12.988 -7.763 1.00 90.00 81 ARG A C 1
ATOM 600 O O . ARG A 1 81 ? -4.260 -13.841 -7.939 1.00 90.00 81 ARG A O 1
ATOM 607 N N . TYR A 1 82 ? -3.598 -11.693 -7.977 1.00 88.62 82 TYR A N 1
ATOM 608 C CA . TYR A 1 82 ? -4.856 -11.071 -8.372 1.00 88.62 82 TYR A CA 1
ATOM 609 C C . TYR A 1 82 ? -4.621 -10.135 -9.571 1.00 88.62 82 TYR A C 1
ATOM 611 O O . TYR A 1 82 ? -4.546 -8.918 -9.399 1.00 88.62 82 TYR A O 1
ATOM 619 N N . PRO A 1 83 ? -4.547 -10.670 -10.805 1.00 85.88 83 PRO A N 1
ATOM 620 C CA . PRO A 1 83 ? -4.229 -9.872 -11.995 1.00 85.88 83 PRO A CA 1
ATOM 621 C C . PRO A 1 83 ? -5.245 -8.765 -12.309 1.00 85.88 83 PRO A C 1
ATOM 623 O O . PRO A 1 83 ? -4.907 -7.770 -12.937 1.00 85.88 83 PRO A O 1
ATOM 626 N N . SER A 1 84 ? -6.496 -8.922 -11.865 1.00 86.44 84 SER A N 1
ATOM 627 C CA . SER A 1 84 ? -7.568 -7.935 -12.042 1.00 86.44 84 SER A CA 1
ATOM 628 C C . SER A 1 84 ? -7.725 -6.983 -10.850 1.00 86.44 84 SER A C 1
ATOM 630 O O . SER A 1 84 ? -8.774 -6.353 -10.716 1.00 86.44 84 SER A O 1
ATOM 632 N N . ALA A 1 85 ? -6.762 -6.951 -9.927 1.00 89.50 85 ALA A N 1
ATOM 633 C CA . ALA A 1 85 ? -6.841 -6.104 -8.748 1.00 89.50 85 ALA A CA 1
ATOM 634 C C . ALA A 1 85 ? -6.477 -4.647 -9.050 1.00 89.50 85 ALA A C 1
ATOM 636 O O . ALA A 1 85 ? -5.630 -4.360 -9.898 1.00 89.50 85 ALA A O 1
ATOM 637 N N . ALA A 1 86 ? -7.096 -3.731 -8.306 1.00 90.69 86 ALA A N 1
ATOM 638 C CA . ALA A 1 86 ? -6.694 -2.331 -8.276 1.00 90.69 86 ALA A CA 1
ATOM 639 C C . ALA A 1 86 ? -5.998 -2.014 -6.951 1.00 90.69 86 ALA A C 1
ATOM 641 O O . ALA A 1 86 ? -6.445 -2.432 -5.884 1.00 90.69 86 ALA A O 1
ATOM 642 N N . PHE A 1 87 ? -4.910 -1.259 -7.032 1.00 93.00 87 PHE A N 1
ATOM 643 C CA . PHE A 1 87 ? -4.064 -0.896 -5.906 1.00 93.00 87 PHE A CA 1
ATOM 644 C C . PHE A 1 87 ? -4.179 0.597 -5.610 1.00 93.00 87 PHE A C 1
ATOM 646 O O . PHE A 1 87 ? -4.058 1.448 -6.496 1.00 93.00 87 PHE A O 1
ATOM 653 N N . HIS A 1 88 ? -4.394 0.923 -4.344 1.00 91.69 88 HIS A N 1
ATOM 654 C CA . HIS A 1 88 ? -4.505 2.288 -3.854 1.00 91.69 88 HIS A CA 1
ATOM 655 C C . HIS A 1 88 ? -3.465 2.513 -2.765 1.00 91.69 88 HIS A C 1
ATOM 657 O O . HIS A 1 88 ? -3.563 1.941 -1.686 1.00 91.69 88 HIS A O 1
ATOM 663 N N . ILE A 1 89 ? -2.460 3.333 -3.057 1.00 92.12 89 ILE A N 1
ATOM 664 C CA . ILE A 1 89 ? -1.396 3.681 -2.116 1.00 92.12 89 ILE A CA 1
ATOM 665 C C . ILE A 1 89 ? -1.819 4.947 -1.378 1.00 92.12 89 ILE A C 1
ATOM 667 O O . ILE A 1 89 ? -2.054 5.977 -2.008 1.00 92.12 89 ILE A O 1
ATOM 671 N N . ILE A 1 90 ? -1.913 4.885 -0.054 1.00 89.62 90 ILE A N 1
ATOM 672 C CA . ILE A 1 90 ? -2.200 6.048 0.785 1.00 89.62 90 ILE A CA 1
ATOM 673 C C . ILE A 1 90 ? -0.883 6.599 1.308 1.00 89.62 90 ILE A C 1
ATOM 675 O O . ILE A 1 90 ? -0.330 6.091 2.282 1.00 89.62 90 ILE A O 1
ATOM 679 N N . SER A 1 91 ? -0.380 7.633 0.641 1.00 87.38 91 SER A N 1
ATOM 680 C CA . SER A 1 91 ? 0.846 8.326 1.025 1.00 87.38 91 SER A CA 1
ATOM 681 C C . SER A 1 91 ? 0.874 9.737 0.443 1.00 87.38 91 SER A C 1
ATOM 683 O O . SER A 1 91 ? 0.389 9.993 -0.663 1.00 87.38 91 SER A O 1
ATOM 685 N N . LYS A 1 92 ? 1.486 10.661 1.185 1.00 84.94 92 LYS A N 1
ATOM 686 C CA . LYS A 1 92 ? 1.794 12.015 0.708 1.00 84.94 92 LYS A CA 1
ATOM 687 C C . LYS A 1 92 ? 3.102 12.076 -0.079 1.00 84.94 92 LYS A C 1
ATOM 689 O O . LYS A 1 92 ? 3.348 13.087 -0.729 1.00 84.94 92 LYS A O 1
ATOM 694 N N . ASP A 1 93 ? 3.909 11.017 -0.056 1.00 84.88 93 ASP A N 1
ATOM 695 C CA . ASP A 1 93 ? 5.173 10.982 -0.784 1.00 84.88 93 ASP A CA 1
ATOM 696 C C . ASP A 1 93 ? 4.938 10.815 -2.293 1.00 84.88 93 ASP A C 1
ATOM 698 O O . ASP A 1 93 ? 4.208 9.928 -2.740 1.00 84.88 93 ASP A O 1
ATOM 702 N N . ASN A 1 94 ? 5.572 11.678 -3.084 1.00 86.56 94 ASN A N 1
ATOM 703 C CA . ASN A 1 94 ? 5.573 11.600 -4.543 1.00 86.56 94 ASN A CA 1
ATOM 704 C C . ASN A 1 94 ? 6.576 10.546 -5.060 1.00 86.56 94 ASN A C 1
ATOM 706 O O . ASN A 1 94 ? 6.578 10.229 -6.247 1.00 86.56 94 ASN A O 1
ATOM 710 N N . GLY A 1 95 ? 7.404 9.960 -4.188 1.00 86.81 95 GLY A N 1
ATOM 711 C CA . GLY A 1 95 ? 8.348 8.887 -4.513 1.00 86.81 95 GLY A CA 1
ATOM 712 C C . GLY A 1 95 ? 7.699 7.634 -5.116 1.00 86.81 95 GLY A C 1
ATOM 713 O O . GLY A 1 95 ? 8.366 6.873 -5.814 1.00 86.81 95 GLY A O 1
ATOM 714 N N . PHE A 1 96 ? 6.388 7.449 -4.930 1.00 88.94 96 PHE A N 1
ATOM 715 C CA . PHE A 1 96 ? 5.617 6.361 -5.540 1.00 88.94 96 PHE A CA 1
ATOM 716 C C . PHE A 1 96 ? 5.189 6.623 -6.988 1.00 88.94 96 PHE A C 1
ATOM 718 O O . PHE A 1 96 ? 4.765 5.688 -7.669 1.00 88.94 96 PHE A O 1
ATOM 725 N N . ASP A 1 97 ? 5.279 7.857 -7.487 1.00 91.25 97 ASP A N 1
ATOM 726 C CA . ASP A 1 97 ? 4.775 8.202 -8.820 1.00 91.25 97 ASP A CA 1
ATOM 727 C C . ASP A 1 97 ? 5.492 7.412 -9.946 1.00 91.25 97 ASP A C 1
ATOM 729 O O . ASP A 1 97 ? 4.795 6.867 -10.812 1.00 91.25 97 ASP A O 1
ATOM 733 N N . PRO A 1 98 ? 6.832 7.215 -9.918 1.00 92.62 98 PRO A N 1
ATOM 734 C CA . PRO A 1 98 ? 7.520 6.333 -10.866 1.00 92.62 98 PRO A CA 1
ATOM 735 C C . PRO A 1 98 ? 7.068 4.868 -10.782 1.00 92.62 98 PRO A C 1
ATOM 737 O O . PRO A 1 98 ? 6.920 4.206 -11.809 1.00 92.62 98 PRO A O 1
ATOM 740 N N . LEU A 1 99 ? 6.803 4.360 -9.572 1.00 92.38 99 LEU A N 1
ATOM 741 C CA . LEU A 1 99 ? 6.291 3.000 -9.377 1.00 92.38 99 LEU A CA 1
ATOM 742 C C . LEU A 1 99 ? 4.902 2.848 -10.007 1.00 92.38 99 LEU A C 1
ATOM 744 O O . LEU A 1 99 ? 4.635 1.867 -10.693 1.00 92.38 99 LEU A O 1
ATOM 748 N N . ILE A 1 100 ? 4.021 3.826 -9.806 1.00 93.50 100 ILE A N 1
ATOM 749 C CA . ILE A 1 100 ? 2.659 3.802 -10.348 1.00 93.50 100 ILE A CA 1
ATOM 750 C C . ILE A 1 100 ? 2.671 3.850 -11.873 1.00 93.50 100 ILE A C 1
ATOM 752 O O . ILE A 1 100 ? 1.911 3.114 -12.503 1.00 93.50 100 ILE A O 1
ATOM 756 N N . ALA A 1 101 ? 3.528 4.682 -12.468 1.00 93.50 101 ALA A N 1
ATOM 757 C CA . ALA A 1 101 ? 3.718 4.707 -13.914 1.00 93.50 101 ALA A CA 1
ATOM 758 C C . ALA A 1 101 ? 4.146 3.324 -14.432 1.00 93.50 101 ALA A C 1
ATOM 760 O O . ALA A 1 101 ? 3.492 2.773 -15.316 1.00 93.50 101 ALA A O 1
ATOM 761 N N . HIS A 1 102 ? 5.148 2.713 -13.792 1.00 93.31 102 HIS A N 1
ATOM 762 C CA . HIS A 1 102 ? 5.633 1.385 -14.165 1.00 93.31 102 HIS A CA 1
ATOM 763 C C . HIS A 1 102 ? 4.562 0.287 -14.044 1.00 93.31 102 HIS A C 1
ATOM 765 O O . HIS A 1 102 ? 4.465 -0.600 -14.890 1.00 93.31 102 HIS A O 1
ATOM 771 N N . LEU A 1 103 ? 3.732 0.336 -12.999 1.00 92.88 103 LEU A N 1
ATOM 772 C CA . LEU A 1 103 ? 2.631 -0.612 -12.811 1.00 92.88 103 LEU A CA 1
ATOM 773 C C . LEU A 1 103 ? 1.572 -0.466 -13.911 1.00 92.88 103 LEU A C 1
ATOM 775 O O . LEU A 1 103 ? 1.137 -1.468 -14.479 1.00 92.88 103 LEU A O 1
ATOM 779 N N . LYS A 1 104 ? 1.206 0.771 -14.266 1.00 92.69 104 LYS A N 1
ATOM 780 C CA . LYS A 1 104 ? 0.227 1.046 -15.329 1.00 92.69 104 LYS A CA 1
ATOM 781 C C . LYS A 1 104 ? 0.705 0.581 -16.701 1.00 92.69 104 LYS A C 1
ATOM 783 O O . LYS A 1 104 ? -0.093 0.022 -17.446 1.00 92.69 104 LYS A O 1
ATOM 788 N N . GLU A 1 105 ? 1.989 0.755 -17.014 1.00 92.56 105 GLU A N 1
ATOM 789 C CA . GLU A 1 105 ? 2.597 0.241 -18.254 1.00 92.56 105 GLU A CA 1
ATOM 790 C C . GLU A 1 105 ? 2.470 -1.283 -18.381 1.00 92.56 105 GLU A C 1
ATOM 792 O O . GLU A 1 105 ? 2.351 -1.806 -19.484 1.00 92.56 105 GLU A O 1
ATOM 797 N N . ARG A 1 106 ? 2.434 -1.997 -17.252 1.00 89.69 106 ARG A N 1
ATOM 798 C CA . ARG A 1 106 ? 2.237 -3.453 -17.189 1.00 89.69 106 ARG A CA 1
ATOM 799 C C . ARG A 1 106 ? 0.767 -3.875 -17.093 1.00 89.69 106 ARG A C 1
ATOM 801 O O . ARG A 1 106 ? 0.486 -5.038 -16.821 1.00 89.69 106 ARG A O 1
ATOM 808 N N . GLY A 1 107 ? -0.173 -2.944 -17.264 1.00 89.06 107 GLY A N 1
ATOM 809 C CA . GLY A 1 107 ? -1.610 -3.209 -17.154 1.00 89.06 107 GLY A CA 1
ATOM 810 C C . GLY A 1 107 ? -2.119 -3.374 -15.718 1.00 89.06 107 GLY A C 1
ATOM 811 O O . GLY A 1 107 ? -3.260 -3.785 -15.522 1.00 89.06 107 GLY A O 1
ATOM 812 N N . ILE A 1 108 ? -1.309 -3.043 -14.707 1.00 91.56 108 ILE A N 1
ATOM 813 C CA . ILE A 1 108 ? -1.706 -3.101 -13.298 1.00 91.56 108 ILE A CA 1
ATOM 814 C C . ILE A 1 108 ? -2.324 -1.756 -12.902 1.00 91.56 108 ILE A C 1
ATOM 816 O O . ILE A 1 108 ? -1.686 -0.704 -12.972 1.00 91.56 108 ILE A O 1
ATOM 820 N N . SER A 1 109 ? -3.578 -1.778 -12.446 1.00 91.94 109 SER A N 1
ATOM 821 C CA . SER A 1 109 ? -4.277 -0.568 -12.008 1.00 91.94 109 SER A CA 1
ATOM 822 C C . SER A 1 109 ? -3.748 -0.107 -10.650 1.00 91.94 109 SER A C 1
ATOM 824 O O . SER A 1 109 ? -4.074 -0.705 -9.629 1.00 91.94 109 SER A O 1
ATOM 826 N N . ALA A 1 110 ? -2.971 0.976 -10.619 1.00 93.19 110 ALA A N 1
ATOM 827 C CA . ALA A 1 110 ? -2.458 1.578 -9.389 1.00 93.19 110 ALA A CA 1
ATOM 828 C C . ALA A 1 110 ? -2.711 3.094 -9.337 1.00 93.19 110 ALA A C 1
ATOM 830 O O . ALA A 1 110 ? -2.631 3.788 -10.354 1.00 93.19 110 ALA A O 1
ATOM 831 N N . ALA A 1 111 ? -2.999 3.622 -8.148 1.00 91.94 111 ALA A N 1
ATOM 832 C CA . ALA A 1 111 ? -3.142 5.056 -7.897 1.00 91.94 111 ALA A CA 1
ATOM 833 C C . ALA A 1 111 ? -2.647 5.425 -6.494 1.00 91.94 111 ALA A C 1
ATOM 835 O O . ALA A 1 111 ? -2.768 4.624 -5.567 1.00 91.94 111 ALA A O 1
ATOM 836 N N . ARG A 1 112 ? -2.131 6.647 -6.340 1.00 91.88 112 ARG A N 1
ATOM 837 C CA . ARG A 1 112 ? -1.774 7.235 -5.046 1.00 91.88 112 ARG A CA 1
ATOM 838 C C . ARG A 1 112 ? -2.834 8.229 -4.611 1.00 91.88 112 ARG A C 1
ATOM 840 O O . ARG A 1 112 ? -3.351 8.974 -5.440 1.00 91.88 112 ARG A O 1
ATOM 847 N N . TRP A 1 113 ? -3.091 8.265 -3.310 1.00 89.25 113 TRP A N 1
ATOM 848 C CA . TRP A 1 113 ? -3.975 9.230 -2.677 1.00 89.25 113 TRP A CA 1
ATOM 849 C C . TRP A 1 113 ? -3.313 9.812 -1.421 1.00 89.25 113 TRP A C 1
ATOM 851 O O . TRP A 1 113 ? -2.687 9.062 -0.667 1.00 89.25 113 TRP A O 1
ATOM 861 N N . PRO A 1 114 ? -3.481 11.116 -1.144 1.00 84.00 114 PRO A N 1
ATOM 862 C CA . PRO A 1 114 ? -3.033 11.722 0.111 1.00 84.00 114 PRO A CA 1
ATOM 863 C C . PRO A 1 114 ? -3.762 11.141 1.327 1.00 84.00 114 PRO A C 1
ATOM 865 O O . PRO A 1 114 ? -3.208 11.122 2.428 1.00 84.00 114 PRO A O 1
ATOM 868 N N . GLY A 1 115 ? -4.995 10.670 1.122 1.00 79.88 115 GLY A N 1
ATOM 869 C CA . GLY A 1 115 ? -5.843 10.064 2.136 1.00 79.88 115 GLY A CA 1
ATOM 870 C C . GLY A 1 115 ? -6.877 9.103 1.545 1.00 79.88 115 GLY A C 1
ATOM 871 O O . GLY A 1 115 ? -7.268 9.195 0.384 1.00 79.88 115 GLY A O 1
ATOM 872 N N . ILE A 1 116 ? -7.356 8.185 2.383 1.00 75.94 116 ILE A N 1
ATOM 873 C CA . ILE A 1 116 ? -8.365 7.164 2.050 1.00 75.94 116 ILE A CA 1
ATOM 874 C C . ILE A 1 116 ? -9.666 7.778 1.494 1.00 75.94 116 ILE A C 1
ATOM 876 O O . ILE A 1 116 ? -10.237 7.244 0.548 1.00 75.94 116 ILE A O 1
ATOM 880 N N . SER A 1 117 ? -10.119 8.921 2.021 1.00 71.25 117 SER A N 1
ATOM 881 C CA . SER A 1 117 ? -11.373 9.586 1.614 1.00 71.25 117 SER A CA 1
ATOM 882 C C . SER A 1 117 ? -11.366 10.107 0.172 1.00 71.25 117 SER A C 1
ATOM 884 O O . SER A 1 117 ? -12.407 10.488 -0.366 1.00 71.25 117 SER A O 1
ATOM 886 N N . GLU A 1 118 ? -10.196 10.160 -0.459 1.00 70.62 118 GLU A N 1
ATOM 887 C CA . GLU A 1 118 ? -10.043 10.626 -1.834 1.00 70.62 118 GLU A CA 1
ATOM 888 C C . GLU A 1 118 ? -10.193 9.501 -2.858 1.00 70.62 118 GLU A C 1
ATOM 890 O O . GLU A 1 118 ? -10.390 9.795 -4.038 1.00 70.62 118 GLU A O 1
ATOM 895 N N . ILE A 1 119 ? -10.192 8.235 -2.418 1.00 73.69 119 ILE A N 1
ATOM 896 C CA . ILE A 1 119 ? -10.399 7.086 -3.297 1.00 73.69 119 ILE A CA 1
ATOM 897 C C . ILE A 1 119 ? -11.797 7.195 -3.942 1.00 73.69 119 ILE A C 1
ATOM 899 O O . ILE A 1 119 ? -12.809 7.144 -3.235 1.00 73.69 119 ILE A O 1
ATOM 903 N N . PRO A 1 120 ? -11.900 7.280 -5.284 1.00 65.06 120 PRO A N 1
ATOM 904 C CA . PRO A 1 120 ? -13.172 7.454 -5.987 1.00 65.06 120 PRO A CA 1
ATOM 905 C C . PRO A 1 120 ? -14.181 6.339 -5.713 1.00 65.06 120 PRO A C 1
ATOM 907 O O . PRO A 1 120 ? -15.379 6.578 -5.730 1.00 65.06 120 PRO A O 1
ATOM 910 N N . GLN A 1 121 ? -13.695 5.132 -5.432 1.00 65.12 121 GLN A N 1
ATOM 911 C CA . GLN A 1 121 ? -14.512 3.954 -5.141 1.00 65.12 121 GLN A CA 1
ATOM 912 C C . GLN A 1 121 ? -15.126 3.973 -3.727 1.00 65.12 121 GLN A C 1
ATOM 914 O O . GLN A 1 121 ? -16.056 3.219 -3.461 1.00 65.12 121 GLN A O 1
ATOM 919 N N . LEU A 1 122 ? -14.620 4.831 -2.830 1.00 61.00 122 LEU A N 1
ATOM 920 C CA . LEU A 1 122 ? -15.184 5.088 -1.498 1.00 61.00 122 LEU A CA 1
ATOM 921 C C . LEU A 1 122 ? -16.075 6.340 -1.478 1.00 61.00 122 LEU A C 1
ATOM 923 O O . LEU A 1 122 ? -16.830 6.547 -0.528 1.00 61.00 122 LEU A O 1
ATOM 927 N N . LYS A 1 123 ? -16.031 7.169 -2.530 1.00 50.22 123 LYS A N 1
ATOM 928 C CA . LYS A 1 123 ? -17.025 8.225 -2.732 1.00 50.22 123 LYS A CA 1
ATOM 929 C C . LYS A 1 123 ? -18.318 7.575 -3.214 1.00 50.22 123 LYS A C 1
ATOM 931 O O . LYS A 1 123 ? -18.370 7.016 -4.306 1.00 50.22 123 LYS A O 1
ATOM 936 N N . ALA A 1 124 ? -19.370 7.676 -2.402 1.00 44.56 124 ALA A N 1
ATOM 937 C CA . ALA A 1 124 ? -20.729 7.373 -2.838 1.00 44.56 124 ALA A CA 1
ATOM 938 C C . ALA A 1 124 ? -21.004 8.071 -4.186 1.00 44.56 124 ALA A C 1
ATOM 940 O O . ALA A 1 124 ? -20.545 9.205 -4.381 1.00 44.56 124 ALA A O 1
ATOM 941 N N . PRO A 1 125 ? -21.726 7.430 -5.123 1.00 37.62 125 PRO A N 1
ATOM 942 C CA . PRO A 1 125 ? -22.006 8.039 -6.409 1.00 37.62 125 PRO A CA 1
ATOM 943 C C . PRO A 1 125 ? -22.785 9.329 -6.157 1.00 37.62 125 PRO A C 1
ATOM 945 O O . PRO A 1 125 ? -23.898 9.309 -5.630 1.00 37.62 125 PRO A O 1
ATOM 948 N N . ALA A 1 126 ? -22.191 10.466 -6.513 1.00 37.00 126 ALA A N 1
ATOM 949 C CA . ALA A 1 126 ? -22.947 11.701 -6.600 1.00 37.00 126 ALA A CA 1
ATOM 950 C C . ALA A 1 126 ? -24.112 11.453 -7.577 1.00 37.00 126 ALA A C 1
ATOM 952 O O . ALA A 1 126 ? -23.881 10.887 -8.651 1.00 37.00 126 ALA A O 1
ATOM 953 N N . PRO A 1 127 ? -25.357 11.834 -7.238 1.00 36.97 127 PRO A N 1
ATOM 954 C CA . PRO A 1 127 ? -26.479 11.640 -8.138 1.00 36.97 127 PRO A CA 1
ATOM 955 C C . PRO A 1 127 ? -26.188 12.411 -9.422 1.00 36.97 127 PRO A C 1
ATOM 957 O O . PRO A 1 127 ? -26.029 13.634 -9.409 1.00 36.97 127 PRO A O 1
ATOM 960 N N . SER A 1 128 ? -26.088 11.678 -10.531 1.00 39.00 128 SER A N 1
ATOM 961 C CA . SER A 1 128 ? -25.939 12.238 -11.865 1.00 39.00 128 SER A CA 1
ATOM 962 C C . SER A 1 128 ? -27.076 13.231 -12.100 1.00 39.00 128 SER A C 1
ATOM 964 O O . SER A 1 128 ? -28.235 12.849 -12.280 1.00 39.00 128 SER A O 1
ATOM 966 N N . LYS A 1 129 ? -26.766 14.531 -12.082 1.00 38.03 129 LYS A N 1
ATOM 967 C CA . LYS A 1 129 ? -27.703 15.544 -12.560 1.00 38.03 129 LYS A CA 1
ATOM 968 C C . LYS A 1 129 ? -27.817 15.391 -14.075 1.00 38.03 129 LYS A C 1
ATOM 970 O O . LYS A 1 129 ? -26.928 15.775 -14.821 1.00 38.03 129 LYS A O 1
ATOM 975 N N . LYS A 1 130 ? -28.914 14.726 -14.442 1.00 36.22 130 LYS A N 1
ATOM 976 C CA . LYS A 1 130 ? -29.738 14.818 -15.652 1.00 36.22 130 LYS A CA 1
ATOM 977 C C . LYS A 1 130 ? -29.166 15.640 -16.814 1.00 36.22 130 LYS A C 1
ATOM 979 O O . LYS A 1 130 ? -28.893 16.830 -16.689 1.00 36.22 130 LYS A O 1
ATOM 984 N N . ALA A 1 131 ? -29.175 14.992 -17.976 1.00 48.78 131 ALA A N 1
ATOM 985 C CA . ALA A 1 131 ? -29.235 15.624 -19.287 1.00 48.78 131 ALA A CA 1
ATOM 986 C C . ALA A 1 131 ? -30.288 16.746 -19.355 1.00 48.78 131 ALA A C 1
ATOM 988 O O . AL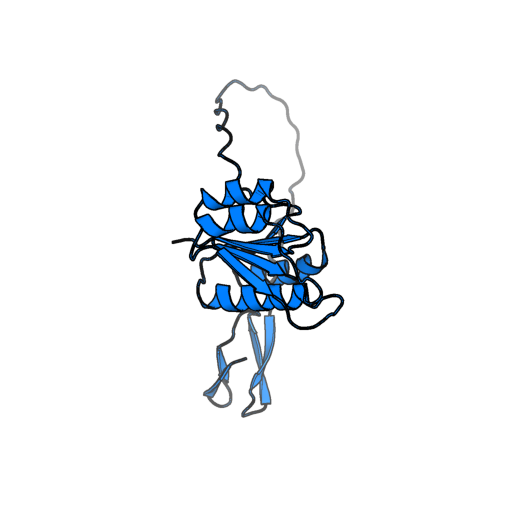A A 1 131 ? -31.337 16.657 -18.709 1.00 48.78 131 ALA A O 1
ATOM 989 N N . PRO A 1 132 ? -30.066 17.724 -20.243 1.00 37.38 132 PRO A N 1
ATOM 990 C CA . PRO A 1 132 ? -31.157 18.156 -21.109 1.00 37.38 132 PRO A CA 1
ATOM 991 C C . PRO A 1 132 ? -30.739 18.266 -22.589 1.00 37.38 132 PRO A C 1
ATOM 993 O O . PRO A 1 132 ? -29.727 18.866 -22.939 1.00 37.38 132 PRO A O 1
ATOM 996 N N . LYS A 1 133 ? -31.581 17.706 -23.462 1.00 35.81 133 LYS A N 1
ATOM 997 C CA . LYS A 1 133 ? -31.790 18.090 -24.875 1.00 35.81 133 LYS A CA 1
ATOM 998 C C . LYS A 1 133 ? -33.065 18.967 -24.912 1.00 35.81 133 LYS A C 1
ATOM 1000 O O . LYS A 1 133 ? -33.872 18.815 -23.996 1.00 35.81 133 LYS A O 1
ATOM 1005 N N . PRO A 1 134 ? -33.431 19.646 -26.016 1.00 53.16 134 PRO A N 1
ATOM 1006 C CA . PRO A 1 134 ? -32.674 20.474 -26.971 1.00 53.16 134 PRO A CA 1
ATOM 1007 C C . PRO A 1 134 ? -33.343 21.868 -27.174 1.00 53.16 134 PRO A C 1
ATOM 1009 O O . PRO A 1 134 ? -34.551 21.986 -27.006 1.00 53.16 134 PRO A O 1
ATOM 1012 N N . SER A 1 135 ? -32.629 22.911 -27.629 1.00 36.53 135 SER A N 1
ATOM 1013 C CA . SER A 1 135 ? -33.283 24.034 -28.340 1.00 36.53 135 SER A CA 1
ATOM 1014 C C . SER A 1 135 ? -32.313 24.900 -29.160 1.00 36.53 135 SER A C 1
ATOM 1016 O O . SER A 1 135 ? -31.334 25.403 -28.623 1.00 36.53 135 SER A O 1
ATOM 1018 N N . ALA A 1 136 ? -32.662 25.031 -30.446 1.00 34.34 136 ALA A N 1
ATOM 1019 C CA . ALA A 1 136 ? -32.511 26.154 -31.383 1.00 34.34 136 ALA A CA 1
ATOM 1020 C C . ALA A 1 136 ? -31.152 26.865 -31.602 1.00 34.34 136 ALA A C 1
ATOM 1022 O O . ALA A 1 136 ? -30.595 27.509 -30.719 1.00 34.34 136 ALA A O 1
ATOM 1023 N N . ALA A 1 137 ? -30.713 26.831 -32.869 1.00 39.41 137 ALA A N 1
ATOM 1024 C CA . ALA A 1 137 ? -29.757 27.754 -33.502 1.00 39.41 137 ALA A CA 1
ATOM 1025 C C . ALA A 1 137 ? -30.351 29.182 -33.641 1.00 39.41 137 ALA A C 1
ATOM 1027 O O . ALA A 1 137 ? -31.575 29.315 -33.546 1.00 39.41 137 ALA A O 1
ATOM 1028 N N . PRO A 1 138 ? -29.535 30.243 -33.840 1.00 41.72 138 PRO A N 1
ATOM 1029 C CA . PRO A 1 138 ? -28.994 30.596 -35.174 1.00 41.72 138 PRO A CA 1
ATOM 1030 C C . PRO A 1 138 ? -27.500 31.033 -35.143 1.00 41.72 138 PRO A C 1
ATOM 1032 O O . PRO A 1 138 ? -27.004 31.525 -34.139 1.00 41.72 138 PRO A O 1
ATOM 1035 N N . GLU A 1 139 ? -26.678 30.596 -36.103 1.00 36.53 139 GLU A N 1
ATOM 1036 C CA . GLU A 1 139 ? -26.190 31.345 -37.290 1.00 36.53 139 GLU A CA 1
ATOM 1037 C C . GLU A 1 139 ? -25.083 32.392 -37.023 1.00 36.53 139 GLU A C 1
ATOM 1039 O O . GLU A 1 139 ? -25.365 33.483 -36.549 1.00 36.53 139 GLU A O 1
ATOM 1044 N N . SER A 1 140 ? -23.830 32.062 -37.387 1.00 34.91 140 SER A N 1
ATOM 1045 C CA . SER A 1 140 ? -22.958 32.837 -38.307 1.00 34.91 140 SER A CA 1
ATOM 1046 C C . SER A 1 140 ? -21.511 32.291 -38.304 1.00 34.91 140 SER A C 1
ATOM 1048 O O . SER A 1 140 ? -20.906 32.130 -37.247 1.00 34.91 140 SER A O 1
ATOM 1050 N N . ALA A 1 141 ? -20.969 32.005 -39.493 1.00 41.19 141 ALA A N 1
ATOM 1051 C CA . ALA A 1 141 ? -19.590 31.559 -39.791 1.00 41.19 141 ALA A CA 1
ATOM 1052 C C . ALA A 1 141 ? -18.543 32.708 -39.580 1.00 41.19 141 ALA A C 1
ATOM 1054 O O . ALA A 1 141 ? -19.012 33.827 -39.366 1.00 41.19 141 ALA A O 1
ATOM 1055 N N . PRO A 1 142 ? -17.185 32.542 -39.674 1.00 45.22 142 PRO A N 1
ATOM 1056 C CA . PRO A 1 142 ? -16.451 31.663 -40.607 1.00 45.22 142 PRO A CA 1
ATOM 1057 C C . PRO A 1 142 ? -15.142 30.952 -40.133 1.00 45.22 142 PRO A C 1
ATOM 1059 O O . PRO A 1 142 ? -14.422 31.391 -39.248 1.00 45.22 142 PRO A O 1
ATOM 1062 N N . ALA A 1 143 ? -14.868 29.837 -40.825 1.00 36.41 143 ALA A N 1
ATOM 1063 C CA . ALA A 1 143 ? -13.615 29.172 -41.241 1.00 36.41 143 ALA A CA 1
ATOM 1064 C C . ALA A 1 143 ? -12.259 29.255 -40.470 1.00 36.41 143 ALA A C 1
ATOM 1066 O O . ALA A 1 143 ? -11.608 30.293 -40.431 1.00 36.41 143 ALA A O 1
ATOM 1067 N N . ALA A 1 144 ? -11.754 28.033 -40.189 1.00 43.28 144 ALA A N 1
ATOM 1068 C CA . ALA A 1 144 ? -10.359 27.519 -40.219 1.00 43.28 144 ALA A CA 1
ATOM 1069 C C . ALA A 1 144 ? -9.409 27.802 -39.021 1.00 43.28 144 ALA A C 1
ATOM 1071 O O . ALA A 1 144 ? -9.548 28.837 -38.382 1.00 43.28 144 ALA A O 1
ATOM 1072 N N . PRO A 1 145 ? -8.413 26.923 -38.711 1.00 42.19 145 PRO A N 1
ATOM 1073 C CA . PRO A 1 145 ? -7.890 25.794 -39.496 1.00 42.19 145 PRO A CA 1
ATOM 1074 C C . PRO A 1 145 ? -7.934 24.409 -38.808 1.00 42.19 145 PRO A C 1
ATOM 1076 O O . PRO A 1 145 ? -8.167 24.252 -37.614 1.00 42.19 145 PRO A O 1
ATOM 1079 N N . ILE A 1 146 ? -7.703 23.391 -39.636 1.00 48.28 146 ILE A N 1
ATOM 1080 C CA . ILE A 1 146 ? -7.646 21.958 -39.329 1.00 48.28 146 ILE A CA 1
ATOM 1081 C C . ILE A 1 146 ? -6.563 21.673 -38.276 1.00 48.28 146 ILE A C 1
ATOM 1083 O O . ILE A 1 146 ? -5.391 21.984 -38.484 1.00 48.28 146 ILE A O 1
ATOM 1087 N N . ALA A 1 147 ? -6.958 21.054 -37.161 1.00 43.22 147 ALA A N 1
ATOM 1088 C CA . ALA A 1 147 ? -6.034 20.504 -36.174 1.00 43.22 147 ALA A CA 1
ATOM 1089 C C . ALA A 1 147 ? -5.340 19.244 -36.734 1.00 43.22 147 ALA A C 1
ATOM 1091 O O . ALA A 1 147 ? -5.985 18.455 -37.432 1.00 43.22 147 ALA A O 1
ATOM 1092 N N . PRO A 1 148 ? -4.043 19.031 -36.449 1.00 41.66 148 PRO A N 1
ATOM 1093 C CA . PRO A 1 148 ? -3.301 17.911 -37.001 1.00 41.66 148 PRO A CA 1
ATOM 1094 C C . PRO A 1 148 ? -3.732 16.583 -36.368 1.00 41.66 148 PRO A C 1
ATOM 1096 O O . PRO A 1 148 ? -4.052 16.493 -35.183 1.00 41.66 148 PRO A O 1
ATOM 1099 N N . ILE A 1 149 ? -3.713 15.548 -37.203 1.00 46.66 149 ILE A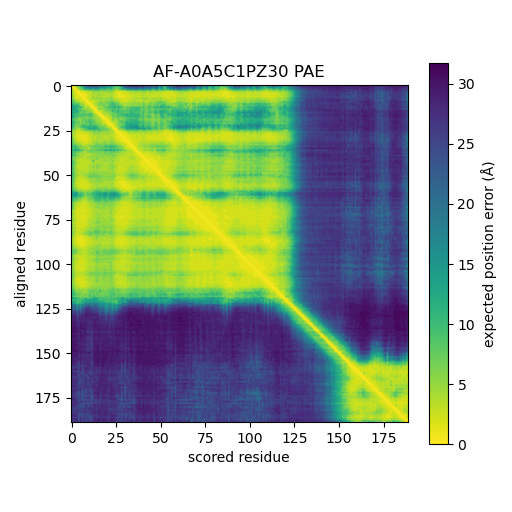 N 1
ATOM 1100 C CA . ILE A 1 149 ? -3.883 14.135 -36.856 1.00 46.66 149 ILE A CA 1
ATOM 1101 C C . ILE A 1 149 ? -2.913 13.783 -35.709 1.00 46.66 149 ILE A C 1
ATOM 1103 O O . ILE A 1 149 ? -1.727 14.102 -35.825 1.00 46.66 149 ILE A O 1
ATOM 1107 N N . PRO A 1 150 ? -3.357 13.130 -34.616 1.00 39.31 150 PRO A N 1
ATOM 1108 C CA . PRO A 1 150 ? -2.451 12.716 -33.555 1.00 39.31 150 PRO A CA 1
ATOM 1109 C C . PRO A 1 150 ? -1.507 11.631 -34.078 1.00 39.31 150 PRO A C 1
ATOM 1111 O O . PRO A 1 150 ? -1.924 10.534 -34.455 1.00 39.31 150 PRO A O 1
ATOM 1114 N N . SER A 1 151 ? -0.222 11.971 -34.093 1.00 49.03 151 SER A N 1
ATOM 1115 C CA . SER A 1 151 ? 0.897 11.069 -34.323 1.00 49.03 151 SER A CA 1
ATOM 1116 C C . SER A 1 151 ? 0.791 9.859 -33.396 1.00 49.03 151 SER A C 1
ATOM 1118 O O . SER A 1 151 ? 0.872 9.988 -32.175 1.00 49.03 151 SER A O 1
ATOM 1120 N N . GLN A 1 152 ? 0.617 8.674 -33.975 1.00 56.50 152 GLN A N 1
ATOM 1121 C CA . GLN A 1 152 ? 0.756 7.412 -33.259 1.00 56.50 152 GLN A CA 1
ATOM 1122 C C . GLN A 1 152 ? 2.222 7.271 -32.840 1.00 56.50 152 GLN A C 1
ATOM 1124 O O . GLN A 1 152 ? 3.093 7.017 -33.671 1.00 56.50 152 GLN A O 1
ATOM 1129 N N . GLN A 1 153 ? 2.513 7.486 -31.557 1.00 57.28 153 GLN A N 1
ATOM 1130 C CA . GLN A 1 153 ? 3.820 7.150 -31.003 1.00 57.28 153 GLN A CA 1
ATOM 1131 C C . GLN A 1 153 ? 3.983 5.621 -31.006 1.00 57.28 153 GLN A C 1
ATOM 1133 O O . GLN A 1 153 ? 3.083 4.918 -30.540 1.00 57.28 153 GLN A O 1
ATOM 1138 N N . PRO A 1 154 ? 5.100 5.087 -31.535 1.00 53.06 154 PRO A N 1
ATOM 1139 C CA . PRO A 1 154 ? 5.350 3.652 -31.548 1.00 53.06 154 PRO A CA 1
ATOM 1140 C C . PRO A 1 154 ? 5.486 3.110 -30.119 1.00 53.06 154 PRO A C 1
ATOM 1142 O O . PRO A 1 154 ? 6.058 3.761 -29.243 1.00 53.06 154 PRO A O 1
ATOM 1145 N N . ALA A 1 155 ? 4.944 1.912 -29.894 1.00 60.91 155 ALA A N 1
ATOM 1146 C CA . ALA A 1 155 ? 4.961 1.229 -28.604 1.00 60.91 155 ALA A CA 1
ATOM 1147 C C . ALA A 1 155 ? 6.401 1.002 -28.082 1.00 60.91 155 ALA A C 1
ATOM 1149 O O . ALA A 1 155 ? 7.310 0.729 -28.876 1.00 60.91 155 ALA A O 1
ATOM 1150 N N . PRO A 1 156 ? 6.629 1.082 -26.756 1.00 69.00 156 PRO A N 1
ATOM 1151 C CA . PRO A 1 156 ? 7.957 0.926 -26.171 1.00 69.00 156 PRO A CA 1
ATOM 1152 C C . PRO A 1 156 ? 8.514 -0.486 -26.412 1.00 69.00 156 PRO A C 1
ATOM 1154 O O . PRO A 1 156 ? 7.868 -1.495 -26.121 1.00 69.00 156 PRO A O 1
ATOM 1157 N N . SER A 1 157 ? 9.741 -0.551 -26.932 1.00 83.19 157 SER A N 1
ATOM 1158 C CA . SER A 1 157 ? 10.467 -1.794 -27.220 1.00 83.19 157 SER A CA 1
ATOM 1159 C C . SER A 1 157 ? 11.767 -1.865 -26.414 1.00 83.19 157 SER A C 1
ATOM 1161 O O . SER A 1 157 ? 12.406 -0.842 -26.171 1.00 83.19 157 SER A O 1
ATOM 1163 N N . LYS A 1 158 ? 12.180 -3.073 -26.018 1.00 82.50 158 LYS A N 1
ATOM 1164 C CA . LYS A 1 158 ? 13.432 -3.365 -25.302 1.00 82.50 158 LYS A CA 1
ATOM 1165 C C . LYS A 1 158 ? 14.305 -4.343 -26.088 1.00 82.50 158 LYS A C 1
ATOM 1167 O O . LYS A 1 158 ? 13.794 -5.159 -26.854 1.00 82.50 158 LYS A O 1
ATOM 1172 N N . VAL A 1 159 ? 15.617 -4.276 -25.872 1.00 86.75 159 VAL A N 1
ATOM 1173 C CA . VAL A 1 159 ? 16.582 -5.246 -26.411 1.00 86.75 159 VAL A CA 1
ATOM 1174 C C . VAL A 1 159 ? 16.885 -6.284 -25.338 1.00 86.75 159 VAL A C 1
ATOM 1176 O O . VAL A 1 159 ? 17.253 -5.940 -24.217 1.00 86.75 159 VAL A O 1
ATOM 1179 N N . VAL A 1 160 ? 16.722 -7.554 -25.686 1.00 85.62 160 VAL A N 1
ATOM 1180 C CA . VAL A 1 160 ? 16.934 -8.704 -24.808 1.00 85.62 160 VAL A CA 1
ATOM 1181 C C . VAL A 1 160 ? 17.982 -9.613 -25.440 1.00 85.62 160 VAL A C 1
ATOM 1183 O O . VAL A 1 160 ? 17.951 -9.850 -26.645 1.00 85.62 160 VAL A O 1
ATOM 1186 N N . THR A 1 161 ? 18.915 -10.134 -24.646 1.00 88.88 161 THR A N 1
ATOM 1187 C CA . THR A 1 161 ? 20.008 -10.980 -25.146 1.00 88.88 161 THR A CA 1
ATOM 1188 C C . THR A 1 161 ? 19.763 -12.431 -24.763 1.00 88.88 161 THR A C 1
ATOM 1190 O O . THR A 1 161 ? 19.588 -12.741 -23.596 1.00 88.88 161 THR A O 1
ATOM 1193 N N . CYS A 1 162 ? 19.775 -13.357 -25.717 1.00 85.44 162 CYS A N 1
ATOM 1194 C CA . CYS A 1 162 ? 19.617 -14.773 -25.400 1.00 85.44 162 CYS A CA 1
ATOM 1195 C C . CYS A 1 162 ? 20.805 -15.276 -24.547 1.00 85.44 162 CYS A C 1
ATOM 1197 O O . CYS A 1 162 ? 21.952 -15.148 -24.986 1.00 85.44 162 CYS A O 1
ATOM 1199 N N . PRO A 1 163 ? 20.575 -15.908 -23.380 1.00 85.88 163 PRO A N 1
ATOM 1200 C CA . PRO A 1 163 ? 21.655 -16.398 -22.519 1.00 85.88 163 PRO A CA 1
ATOM 1201 C C . PRO A 1 163 ? 22.451 -17.548 -23.155 1.00 85.88 163 PRO A C 1
ATOM 1203 O O . PRO A 1 163 ? 23.624 -17.732 -22.846 1.00 85.88 163 PRO A O 1
ATOM 1206 N N . THR A 1 164 ? 21.837 -18.305 -24.070 1.00 86.50 164 THR A N 1
ATOM 1207 C CA . THR A 1 164 ? 22.447 -19.486 -24.698 1.00 86.50 164 THR A CA 1
ATOM 1208 C C . THR A 1 164 ? 23.388 -19.131 -25.847 1.00 86.50 164 THR A C 1
ATOM 1210 O O . THR A 1 164 ? 24.465 -19.703 -25.956 1.00 86.50 164 THR A O 1
ATOM 1213 N N . CYS A 1 165 ? 22.992 -18.206 -26.725 1.00 89.94 165 CYS A N 1
ATOM 1214 C CA . CYS A 1 165 ? 23.736 -17.903 -27.956 1.00 89.94 165 CYS A CA 1
ATOM 1215 C C . CYS A 1 165 ? 24.174 -16.438 -28.082 1.00 89.94 165 CYS A C 1
ATOM 1217 O O . CYS A 1 165 ? 24.743 -16.060 -29.101 1.00 89.94 165 CYS A O 1
ATOM 1219 N N . ARG A 1 166 ? 23.905 -15.605 -27.065 1.00 88.06 166 ARG A N 1
ATOM 1220 C CA . ARG A 1 166 ? 24.197 -14.158 -27.035 1.00 88.06 166 ARG A CA 1
ATOM 1221 C C . ARG A 1 166 ? 23.562 -13.347 -28.171 1.00 88.06 166 ARG A C 1
ATOM 1223 O O . ARG A 1 166 ? 23.944 -12.205 -28.398 1.00 88.06 166 ARG A O 1
ATOM 1230 N N . HIS A 1 167 ? 22.575 -13.908 -28.864 1.00 88.50 167 HIS A N 1
ATOM 1231 C CA . HIS A 1 167 ? 21.843 -13.211 -29.915 1.00 88.50 167 HIS A CA 1
ATOM 1232 C C . HIS A 1 167 ? 20.896 -12.167 -29.309 1.00 88.50 167 HIS A C 1
ATOM 1234 O O . HIS A 1 167 ? 20.121 -12.493 -28.405 1.00 88.50 167 HIS A O 1
ATOM 1240 N N . SER A 1 168 ? 20.960 -10.929 -29.796 1.00 88.94 168 SER A N 1
ATOM 1241 C CA . SER A 1 168 ? 20.108 -9.825 -29.340 1.00 88.94 168 SER A CA 1
ATOM 1242 C C . SER A 1 168 ? 18.804 -9.764 -30.128 1.00 88.94 168 SER A C 1
ATOM 1244 O O . SER A 1 168 ? 18.788 -9.940 -31.342 1.00 88.94 168 SER A O 1
ATOM 1246 N N . LEU A 1 169 ? 17.706 -9.515 -29.422 1.00 86.06 169 LEU A N 1
ATOM 1247 C CA . LEU A 1 169 ? 16.343 -9.534 -29.937 1.00 86.06 169 LEU A CA 1
ATOM 1248 C C . LEU A 1 169 ? 15.615 -8.285 -29.461 1.00 86.06 169 LEU A C 1
ATOM 1250 O O . LEU A 1 169 ? 15.703 -7.932 -28.286 1.00 86.06 169 LEU A O 1
ATOM 1254 N N . THR A 1 170 ? 14.873 -7.637 -30.352 1.00 86.62 170 THR A N 1
ATOM 1255 C CA . THR A 1 170 ? 13.965 -6.553 -29.973 1.00 86.62 170 THR A CA 1
ATOM 1256 C C . THR A 1 170 ? 12.600 -7.143 -29.665 1.00 86.62 170 THR A C 1
ATOM 1258 O O . THR A 1 170 ? 12.049 -7.893 -30.468 1.00 86.62 170 THR A O 1
ATOM 1261 N N . ALA A 1 171 ? 12.055 -6.811 -28.504 1.00 84.56 171 ALA A N 1
ATOM 1262 C CA . ALA A 1 171 ? 10.744 -7.268 -28.077 1.00 84.56 171 ALA A CA 1
ATOM 1263 C C . ALA A 1 171 ? 9.964 -6.134 -27.413 1.00 84.56 171 ALA A C 1
ATOM 1265 O O . ALA A 1 171 ? 10.543 -5.125 -27.005 1.00 84.56 171 ALA A O 1
ATOM 1266 N N . ALA A 1 172 ? 8.652 -6.314 -27.283 1.00 81.06 172 ALA A N 1
ATOM 1267 C CA . ALA A 1 172 ? 7.815 -5.395 -26.527 1.00 81.06 172 ALA A CA 1
ATOM 1268 C C . ALA A 1 172 ? 8.300 -5.299 -25.067 1.00 81.06 172 ALA A C 1
ATOM 1270 O O . ALA A 1 172 ? 8.820 -6.270 -24.502 1.00 81.06 172 ALA A O 1
ATOM 1271 N N . ALA A 1 173 ? 8.176 -4.115 -24.464 1.00 77.31 173 ALA A N 1
ATOM 1272 C CA . ALA A 1 173 ? 8.680 -3.852 -23.116 1.00 77.31 173 ALA A CA 1
ATOM 1273 C C . ALA A 1 173 ? 8.111 -4.815 -22.047 1.00 77.31 173 ALA A C 1
ATOM 1275 O O . ALA A 1 173 ? 8.808 -5.159 -21.087 1.00 77.31 17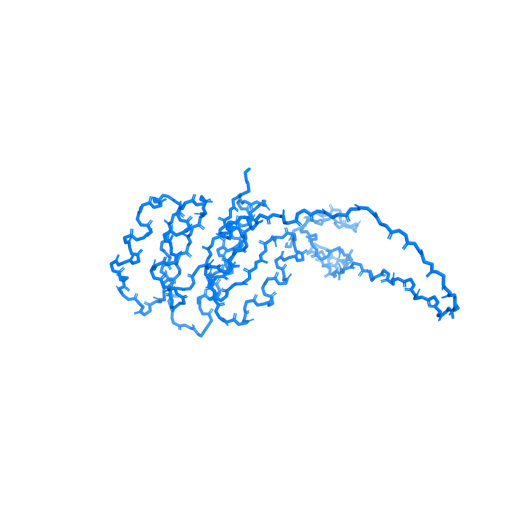3 ALA A O 1
ATOM 1276 N N . ASP A 1 174 ? 6.890 -5.303 -22.247 1.00 80.19 174 ASP A N 1
ATOM 1277 C CA . ASP A 1 174 ? 6.109 -6.163 -21.355 1.00 80.19 174 ASP A CA 1
ATOM 1278 C C . ASP A 1 174 ? 6.329 -7.674 -21.558 1.00 80.19 174 ASP A C 1
ATOM 1280 O O . ASP A 1 174 ? 5.994 -8.455 -20.668 1.00 80.19 174 ASP A O 1
ATOM 1284 N N . ALA A 1 175 ? 6.947 -8.104 -22.663 1.00 83.81 175 ALA A N 1
ATOM 1285 C CA . ALA A 1 175 ? 7.228 -9.520 -22.907 1.00 83.81 175 ALA A CA 1
ATOM 1286 C C . ALA A 1 175 ? 8.176 -10.096 -21.834 1.00 83.81 175 ALA A C 1
ATOM 1288 O O . ALA A 1 175 ? 9.177 -9.465 -21.486 1.00 83.81 175 ALA A O 1
ATOM 1289 N N . ILE A 1 176 ? 7.873 -11.286 -21.311 1.00 81.44 176 ILE A N 1
ATOM 1290 C CA . ILE A 1 176 ? 8.694 -11.988 -20.301 1.00 81.44 176 ILE A CA 1
ATOM 1291 C C . ILE A 1 176 ? 9.165 -13.366 -20.768 1.00 81.44 176 ILE A C 1
ATOM 1293 O O . ILE A 1 176 ? 10.213 -13.822 -20.325 1.00 81.44 176 ILE A O 1
ATOM 1297 N N . ASP A 1 177 ? 8.433 -13.997 -21.688 1.00 87.00 177 ASP A N 1
ATOM 1298 C CA . ASP A 1 177 ? 8.793 -15.270 -22.306 1.00 87.00 177 ASP A CA 1
ATOM 1299 C C . ASP A 1 177 ? 9.308 -15.023 -23.724 1.00 87.00 177 ASP A C 1
ATOM 1301 O O . ASP A 1 177 ? 8.661 -14.350 -24.529 1.00 87.00 177 ASP A O 1
ATOM 1305 N N . PHE A 1 178 ? 10.480 -15.570 -24.036 1.00 84.88 178 PHE A N 1
ATOM 1306 C CA . PHE A 1 178 ? 11.153 -15.338 -25.307 1.00 84.88 178 PHE A CA 1
ATOM 1307 C C . PHE A 1 178 ? 11.585 -16.650 -25.941 1.00 84.88 178 PHE A C 1
ATOM 1309 O O . PHE A 1 178 ? 12.087 -17.556 -25.274 1.00 84.88 178 PHE A O 1
ATOM 1316 N N . VAL A 1 179 ? 11.447 -16.717 -27.263 1.00 88.62 179 VAL A N 1
ATOM 1317 C CA . VAL A 1 179 ? 12.005 -17.790 -28.084 1.00 88.62 179 VAL A CA 1
ATOM 1318 C C . VAL A 1 179 ? 13.101 -17.186 -28.943 1.00 88.62 179 VAL A C 1
ATOM 1320 O O . VAL A 1 179 ? 12.853 -16.272 -29.729 1.00 88.62 179 VAL A O 1
ATOM 1323 N N . CYS A 1 180 ? 14.328 -17.680 -28.794 1.00 86.38 180 CYS A N 1
ATOM 1324 C CA . CYS A 1 180 ? 15.424 -17.216 -29.629 1.00 86.38 180 CYS A CA 1
ATOM 1325 C C . CYS A 1 180 ? 15.275 -17.778 -31.056 1.00 86.38 180 CYS A C 1
ATOM 1327 O O . CYS A 1 180 ? 15.283 -18.998 -31.215 1.00 86.38 180 CYS A O 1
ATOM 1329 N N . PRO A 1 181 ? 15.231 -16.948 -32.110 1.00 87.00 181 PRO A N 1
ATOM 1330 C CA . PRO A 1 181 ? 15.178 -17.422 -33.491 1.00 87.00 181 PRO A CA 1
ATOM 1331 C C . PRO A 1 181 ? 16.475 -18.123 -33.923 1.00 87.00 181 PRO A C 1
ATOM 1333 O O . PRO A 1 181 ? 16.429 -19.000 -34.779 1.00 87.00 181 PRO A O 1
ATOM 1336 N N . ALA A 1 182 ? 17.619 -17.784 -33.315 1.00 88.38 182 ALA A N 1
ATOM 1337 C CA . ALA A 1 182 ? 18.917 -18.352 -33.677 1.00 88.38 182 ALA A CA 1
ATOM 1338 C C . ALA A 1 182 ? 19.130 -19.771 -33.120 1.00 88.38 182 ALA A C 1
ATOM 1340 O O . ALA A 1 182 ? 19.567 -20.656 -33.847 1.00 88.38 182 ALA A O 1
ATOM 1341 N N . CYS A 1 183 ? 18.818 -20.008 -31.840 1.00 88.88 183 CYS A N 1
ATOM 1342 C CA . CYS A 1 183 ? 19.049 -21.311 -31.199 1.00 88.88 183 CYS A CA 1
ATOM 1343 C C . CYS A 1 183 ? 17.772 -22.092 -30.868 1.00 88.88 183 CYS A C 1
ATOM 1345 O O . CYS A 1 183 ? 17.864 -23.191 -30.328 1.00 88.88 183 CYS A O 1
ATOM 1347 N N . LYS A 1 184 ? 16.586 -21.530 -31.145 1.00 89.12 184 LYS A N 1
ATOM 1348 C CA . LYS A 1 184 ? 15.272 -22.073 -30.747 1.00 89.12 184 LYS A CA 1
ATOM 1349 C C . LYS A 1 184 ? 15.120 -22.308 -29.235 1.00 89.12 184 LYS A C 1
ATOM 1351 O O . LYS A 1 184 ? 14.196 -22.992 -28.807 1.00 89.12 184 LYS A O 1
ATOM 1356 N N . GLY A 1 185 ? 16.013 -21.737 -28.424 1.00 81.88 185 GLY A N 1
ATOM 1357 C CA . GLY A 1 185 ? 15.975 -21.824 -26.968 1.00 81.88 185 GLY A CA 1
ATOM 1358 C C . GLY A 1 185 ? 14.899 -20.915 -26.382 1.00 81.88 185 GLY A C 1
ATOM 1359 O O . GLY A 1 185 ? 14.760 -19.764 -26.806 1.00 81.88 185 GLY A O 1
ATOM 1360 N N . VAL A 1 186 ? 14.164 -21.436 -25.401 1.00 87.81 186 VAL A N 1
ATOM 1361 C CA . VAL A 1 186 ? 13.171 -20.689 -24.621 1.00 87.81 186 VAL A CA 1
ATOM 1362 C C . VAL A 1 186 ? 13.847 -20.138 -23.372 1.00 87.81 186 VAL A C 1
ATOM 1364 O O . VAL A 1 186 ? 14.563 -20.865 -22.684 1.00 87.81 186 VAL A O 1
ATOM 1367 N N . PHE A 1 187 ? 13.649 -18.856 -23.082 1.00 83.06 187 PHE A N 1
ATOM 1368 C CA . PHE A 1 187 ? 14.222 -18.204 -21.906 1.00 83.06 187 PHE A CA 1
ATOM 1369 C C . PHE A 1 187 ? 13.283 -17.121 -21.370 1.00 83.06 187 PHE A C 1
ATOM 1371 O O . PHE A 1 187 ? 12.443 -16.594 -22.101 1.00 83.06 187 PHE A O 1
ATOM 1378 N N . ARG A 1 188 ? 13.428 -16.806 -20.079 1.00 83.94 188 ARG A N 1
ATOM 1379 C CA . ARG A 1 188 ? 12.560 -15.883 -19.343 1.00 83.94 188 ARG A CA 1
ATOM 1380 C C . ARG A 1 188 ? 13.393 -14.797 -18.663 1.00 83.94 188 ARG A C 1
ATOM 1382 O O . ARG A 1 188 ? 14.473 -15.110 -18.161 1.00 83.94 188 ARG A O 1
ATOM 1389 N N . TYR A 1 189 ? 12.892 -13.563 -18.664 1.00 69.19 189 TYR A N 1
ATOM 1390 C CA . TYR A 1 189 ? 13.481 -12.411 -17.965 1.00 69.19 189 TYR A CA 1
ATOM 1391 C C . TYR A 1 189 ? 12.535 -11.835 -16.916 1.00 69.19 189 TYR A C 1
ATOM 1393 O O . TYR A 1 189 ? 11.306 -11.859 -17.154 1.00 69.19 189 TYR A O 1
#

Sequence (189 aa):
MTSNFILVDFENVQPGMLASVAQAKFGVIVFVGASQTKVPFEMAAALQPMGSDAAYVKISGNGKNALDFHIAFWIGQLSARYPSAAFHIISKDNGFDPLIAHLKERGISAARWPGISEIPQLKAPAPSKKAPKPSAAPESAPAAPIAPIPSQQPAPSKVVTCPTCRHSLTAAADAIDFVCPACKGVFRY

Organism: NCBI:txid639200

Foldseek 3Di:
DAAEEEEEELVLDDLVLLQLVLVQRHQYEYEAEQPDDDDDPSNCVSQVVSPPSYDYDYFPDDDPCSSVVVVLVVLVVVCVVRVNYAYEYQDPDPVCVVVCVVCVLLVHHYDYDVYSCPPVSSDDDDPPPDDDDDDDDDDDDDDDDDDDDDDDDDADWDWDADPPPRDIDIDGPNDFWDQDPVPRDIDGD

pLDDT: mean 76.7, std 17.72, range [34.34, 93.75]

Radius of gyration: 23.65 Å; Cα contacts (8 Å, |Δi|>4): 238; chains: 1; bounding box: 58×55×61 Å